Protein AF-A0A7X9FQE6-F1 (afdb_monomer_lite)

Organism: NCBI:txid2024889

Foldseek 3Di:
DPWDQAAEEEAEDCLQCVVPLCVLVVLLVLVVVVPHDSVRYHYLLDHPDPPPPDPDHSVCLNVQLVVCVVVVVVVVNVVSVVVSLVSRLVSLVVHQEYEYEFAFADPDDCVVLVVQLVVLCVVAVVVHPHDPVSVVSNVVSVVVSVVNVRRHTDDRVSRVVSLQSCLVVLGQYAYQHAVWPVRDDPVVCVSRPSVRIHNDSVVNSVVVSCVVVVVDDDPCSNRVDDDRPDPDPPPDD

Secondary structure (DSSP, 8-state):
-------EEEE---TT-TT--THHHHHHHHHHHTT--GGGEEBTTB----TTSSS--HHHHHHHHHHHHHHT-HHHHHHHHHHHHHHHHHHHHH-SEEEEEE-----S-SHHHHHHHHHHHIIIIISS---HHHHHHHHHHHHHHHHHHHTSPPP-HHHHHHHHHHHHTT--EEEEETTGGGGS-HHHHHHH-GGGEESSHHHHHHHHHHHHTT-S---TTT-TT---SS-------

Sequence (237 aa):
MTGNTLWCIFSGPIDFDRANTSWRDEWTQGLIDLGFKKEQIFNPCRKPLPKGMFEFDLDSEAEVCAKYRKAKDYESLCRVMNQIAHVDLRLVDKSDLVLANFTKMSQESIQPIIDEFEEIFSKEVIMSAPHFQTATKMRGVFYKLVTKYLSLQTPTYGTIHEIVNATIQHKPTMVVWKGGKETCSYWMMWLVGHNNVFDSFDALTDRLKSISEGKVALNVKDWMLFDFGRGQKLEMP

Structure (mmCIF, N/CA/C/O backbone):
data_AF-A0A7X9FQE6-F1
#
_entry.id   AF-A0A7X9FQE6-F1
#
loop_
_atom_site.group_PDB
_atom_site.id
_atom_site.type_symbol
_atom_site.label_atom_id
_atom_site.label_alt_id
_atom_site.label_comp_id
_atom_site.label_asym_id
_atom_site.label_entity_id
_atom_site.label_seq_id
_atom_site.pdbx_PDB_ins_code
_atom_site.Cartn_x
_atom_site.Cartn_y
_atom_site.Cartn_z
_atom_site.occupancy
_atom_site.B_iso_or_equiv
_atom_site.auth_seq_id
_atom_site.auth_comp_id
_atom_site.auth_asym_id
_atom_site.auth_atom_id
_atom_site.pdbx_PDB_model_num
ATOM 1 N N . MET A 1 1 ? -15.424 4.732 31.067 1.00 35.94 1 MET A N 1
ATOM 2 C CA . MET A 1 1 ? -15.584 5.095 29.644 1.00 35.94 1 MET A CA 1
ATOM 3 C C . MET A 1 1 ? -15.150 3.898 28.817 1.00 35.94 1 MET A C 1
ATOM 5 O O . MET A 1 1 ? -13.958 3.671 28.672 1.00 35.94 1 MET A O 1
ATOM 9 N N . THR A 1 2 ? -16.086 3.066 28.371 1.00 38.91 2 THR A N 1
ATOM 10 C CA . THR A 1 2 ? -15.809 1.962 27.441 1.00 38.91 2 THR A CA 1
ATOM 11 C C . THR A 1 2 ? -15.726 2.554 26.037 1.00 38.91 2 THR A C 1
ATOM 13 O O . THR A 1 2 ? -16.713 2.578 25.311 1.00 38.91 2 THR A O 1
ATOM 16 N N . GLY A 1 3 ? -14.585 3.169 25.718 1.00 48.22 3 GLY A N 1
ATOM 17 C CA . GLY A 1 3 ? -14.332 3.716 24.387 1.00 48.22 3 GLY A CA 1
ATOM 18 C C . GLY A 1 3 ? -14.185 2.573 23.389 1.00 48.22 3 GLY A C 1
ATOM 19 O O . GLY A 1 3 ? -13.419 1.641 23.643 1.00 48.22 3 GLY A O 1
ATOM 20 N N . ASN A 1 4 ? -14.934 2.626 22.288 1.00 55.19 4 ASN A N 1
ATOM 21 C CA . ASN A 1 4 ? -14.798 1.675 21.190 1.00 55.19 4 ASN A CA 1
ATOM 22 C C . ASN A 1 4 ? -13.325 1.565 20.775 1.00 55.19 4 ASN A C 1
ATOM 24 O O . ASN A 1 4 ? -12.639 2.565 20.565 1.00 55.19 4 ASN A O 1
ATOM 28 N N . THR A 1 5 ? -12.830 0.330 20.727 1.00 74.38 5 THR A N 1
ATOM 29 C CA . THR A 1 5 ? -11.458 0.021 20.319 1.00 74.38 5 THR A CA 1
ATOM 30 C C . THR A 1 5 ? -11.442 -0.059 18.803 1.00 74.38 5 THR A C 1
ATOM 32 O O . THR A 1 5 ? -12.034 -0.976 18.251 1.00 74.38 5 THR A O 1
ATOM 35 N N . LEU A 1 6 ? -10.794 0.907 18.158 1.00 84.31 6 LEU A N 1
ATOM 36 C CA . LEU A 1 6 ? -10.671 0.980 16.707 1.00 84.31 6 LEU A CA 1
ATOM 37 C C . LEU A 1 6 ? -9.530 0.089 16.206 1.00 84.31 6 LEU A C 1
ATOM 39 O O . LEU A 1 6 ? -8.427 0.186 16.738 1.00 84.31 6 LEU A O 1
ATOM 43 N N . TRP A 1 7 ? -9.764 -0.716 15.177 1.00 92.38 7 TRP A N 1
ATOM 44 C CA . TRP A 1 7 ? -8.759 -1.571 14.545 1.00 92.38 7 TRP A CA 1
ATOM 45 C C . TRP A 1 7 ? -8.462 -1.100 13.126 1.00 92.38 7 TRP A C 1
ATOM 47 O O . TRP A 1 7 ? -9.374 -0.760 12.375 1.00 92.38 7 TRP A O 1
ATOM 57 N N . CYS A 1 8 ? -7.198 -1.112 12.718 1.00 93.94 8 CYS A N 1
ATOM 58 C CA . CYS A 1 8 ? -6.815 -0.776 11.352 1.00 93.94 8 CYS A CA 1
ATOM 59 C C . CYS A 1 8 ? -5.987 -1.882 10.704 1.00 93.94 8 CYS A C 1
ATOM 61 O O . CYS A 1 8 ? -5.337 -2.672 11.384 1.00 93.94 8 CYS A O 1
ATOM 63 N N . ILE A 1 9 ? -6.008 -1.933 9.375 1.00 96.12 9 ILE A N 1
ATOM 64 C CA . ILE A 1 9 ? -5.154 -2.815 8.581 1.00 96.12 9 ILE A CA 1
ATOM 65 C C . ILE A 1 9 ? -4.383 -2.019 7.537 1.00 96.12 9 ILE A C 1
ATOM 67 O O . ILE A 1 9 ? -4.927 -1.125 6.884 1.00 96.12 9 ILE A O 1
ATOM 71 N N . PHE A 1 10 ? -3.113 -2.377 7.357 1.00 96.56 10 PHE A N 1
ATOM 72 C CA . PHE A 1 10 ? -2.318 -1.891 6.239 1.00 96.56 10 PHE A CA 1
ATOM 73 C C . PHE A 1 10 ? -2.539 -2.733 4.996 1.00 96.56 10 PHE A C 1
ATOM 75 O O . PHE A 1 10 ? -2.428 -3.952 5.039 1.00 96.56 10 PHE A O 1
ATOM 82 N N . SER A 1 11 ? -2.728 -2.066 3.868 1.00 95.31 11 SER A N 1
ATOM 83 C CA . SER A 1 11 ? -2.822 -2.676 2.551 1.00 95.31 11 SER A CA 1
ATOM 84 C C . SER A 1 11 ? -1.754 -2.078 1.635 1.00 95.31 11 SER A C 1
ATOM 86 O O . SER A 1 11 ? -1.409 -0.902 1.729 1.00 95.31 11 SER A O 1
ATOM 88 N N . GLY A 1 12 ? -1.153 -2.881 0.766 1.00 92.56 12 GLY A N 1
ATOM 89 C CA . GLY A 1 12 ? -0.149 -2.393 -0.181 1.00 92.56 12 GLY A CA 1
ATOM 90 C C . GLY A 1 12 ? 0.680 -3.521 -0.782 1.00 92.56 12 GLY A C 1
ATOM 91 O O . GLY A 1 12 ? 0.487 -4.683 -0.416 1.00 92.56 12 GLY A O 1
ATOM 92 N N . PRO A 1 13 ? 1.629 -3.208 -1.677 1.00 88.50 13 PRO A N 1
ATOM 93 C CA . PRO A 1 13 ? 2.384 -4.223 -2.392 1.00 88.50 13 PRO A CA 1
ATOM 94 C C . PRO A 1 13 ? 3.169 -5.131 -1.436 1.00 88.50 13 PRO A C 1
ATOM 96 O O . PRO A 1 13 ? 3.761 -4.677 -0.450 1.00 88.50 13 PRO A O 1
ATOM 99 N N . ILE A 1 14 ? 3.131 -6.429 -1.743 1.00 86.06 14 ILE A N 1
ATOM 100 C CA . ILE A 1 14 ? 3.936 -7.481 -1.114 1.00 86.06 14 ILE A CA 1
ATOM 101 C C . ILE A 1 14 ? 4.486 -8.366 -2.229 1.00 86.06 14 ILE A C 1
ATOM 103 O O . ILE A 1 14 ? 5.680 -8.318 -2.487 1.00 86.06 14 ILE A O 1
ATOM 107 N N . ASP A 1 15 ? 3.631 -9.087 -2.961 1.00 81.31 15 ASP A N 1
ATOM 108 C CA . ASP A 1 15 ? 4.042 -10.103 -3.946 1.00 81.31 15 ASP A CA 1
ATOM 109 C C . ASP A 1 15 ? 5.118 -9.657 -4.938 1.00 81.31 15 ASP A C 1
ATOM 111 O O . ASP A 1 15 ? 6.071 -10.396 -5.180 1.00 81.31 15 ASP A O 1
ATOM 115 N N . PHE A 1 16 ? 4.987 -8.442 -5.470 1.00 81.44 16 PHE A N 1
ATOM 116 C CA . PHE A 1 16 ? 5.903 -7.875 -6.460 1.00 81.44 16 PHE A CA 1
ATOM 117 C C . PHE A 1 16 ? 6.834 -6.788 -5.885 1.00 81.44 16 PHE A C 1
ATOM 119 O O . PHE A 1 16 ? 7.556 -6.151 -6.647 1.00 81.44 16 PHE A O 1
ATOM 126 N N . ASP A 1 17 ? 6.841 -6.560 -4.564 1.00 79.94 17 ASP A N 1
ATOM 127 C CA . ASP A 1 17 ? 7.714 -5.561 -3.913 1.00 79.94 17 ASP A CA 1
ATOM 128 C C . ASP A 1 17 ? 8.120 -5.952 -2.481 1.00 79.94 17 ASP A C 1
ATOM 130 O O . ASP A 1 17 ? 8.112 -5.137 -1.559 1.00 79.94 17 ASP A O 1
ATOM 134 N N . ARG A 1 18 ? 8.482 -7.226 -2.273 1.00 75.12 18 ARG A N 1
ATOM 135 C CA . ARG A 1 18 ? 8.810 -7.768 -0.937 1.00 75.12 18 ARG A CA 1
ATOM 136 C C . ARG A 1 18 ? 9.982 -7.058 -0.251 1.00 75.12 18 ARG A C 1
ATOM 138 O O . ARG A 1 18 ? 10.038 -7.037 0.972 1.00 75.12 18 ARG A O 1
ATOM 145 N N . ALA A 1 19 ? 10.888 -6.456 -1.023 1.00 73.75 19 ALA A N 1
ATOM 146 C CA . ALA A 1 19 ? 12.018 -5.689 -0.498 1.00 73.75 19 ALA A CA 1
ATOM 147 C C . ALA A 1 19 ? 11.604 -4.343 0.130 1.00 73.75 19 ALA A C 1
ATOM 149 O O . ALA A 1 19 ? 12.391 -3.745 0.858 1.00 73.75 19 ALA A O 1
ATOM 150 N N . ASN A 1 20 ? 10.386 -3.861 -0.140 1.00 78.75 20 ASN A N 1
ATOM 151 C CA . ASN A 1 20 ? 9.896 -2.556 0.296 1.00 78.75 20 ASN A CA 1
ATOM 152 C C . ASN A 1 20 ? 8.650 -2.690 1.183 1.00 78.75 20 ASN A C 1
ATOM 154 O O . ASN A 1 20 ? 7.568 -2.183 0.882 1.00 78.75 20 ASN A O 1
ATOM 158 N N . THR A 1 21 ? 8.792 -3.420 2.286 1.00 81.31 21 THR A N 1
ATOM 159 C CA . THR A 1 21 ? 7.725 -3.623 3.280 1.00 81.31 21 THR A CA 1
ATOM 160 C C . THR A 1 21 ? 7.922 -2.795 4.552 1.00 81.31 21 THR A C 1
ATOM 162 O O . THR A 1 21 ? 6.984 -2.686 5.343 1.00 81.31 21 THR A O 1
ATOM 165 N N . SER A 1 22 ? 9.091 -2.163 4.720 1.00 87.62 22 SER A N 1
ATOM 166 C CA . SER A 1 22 ? 9.495 -1.412 5.920 1.00 87.62 22 SER A CA 1
ATOM 167 C C . SER A 1 22 ? 8.626 -0.193 6.220 1.00 87.62 22 SER A C 1
ATOM 169 O O . SER A 1 22 ? 8.486 0.174 7.383 1.00 87.62 22 SER A O 1
ATOM 171 N N . TRP A 1 23 ? 7.975 0.396 5.212 1.00 91.50 23 TRP A N 1
ATOM 172 C CA . TRP A 1 23 ? 7.041 1.509 5.413 1.00 91.50 23 TRP A CA 1
ATOM 173 C C . TRP A 1 23 ? 5.908 1.158 6.389 1.00 91.50 23 TRP A C 1
ATOM 175 O O . TRP A 1 23 ? 5.373 2.039 7.051 1.00 91.50 23 TRP A O 1
ATOM 185 N N . ARG A 1 24 ? 5.549 -0.128 6.530 1.00 92.94 24 ARG A N 1
ATOM 186 C CA . ARG A 1 24 ? 4.537 -0.561 7.508 1.00 92.94 24 ARG A CA 1
ATOM 187 C C . ARG A 1 24 ? 5.005 -0.346 8.943 1.00 92.94 24 ARG A C 1
ATOM 189 O O . ARG A 1 24 ? 4.172 -0.090 9.805 1.00 92.94 24 ARG A O 1
ATOM 196 N N . ASP A 1 25 ? 6.306 -0.437 9.212 1.00 92.38 25 ASP A N 1
ATOM 197 C CA . ASP A 1 25 ? 6.863 -0.165 10.540 1.00 92.38 25 ASP A CA 1
ATOM 198 C C . ASP A 1 25 ? 6.843 1.338 10.846 1.00 92.38 25 ASP A C 1
ATOM 200 O O . ASP A 1 25 ? 6.430 1.734 11.934 1.00 92.38 25 ASP A O 1
ATOM 204 N N . GLU A 1 26 ? 7.186 2.173 9.864 1.00 93.50 26 GLU A N 1
ATOM 205 C CA . GLU A 1 26 ? 7.061 3.634 9.955 1.00 93.50 26 GLU A CA 1
ATOM 206 C C . GLU A 1 26 ? 5.607 4.055 10.205 1.00 93.50 26 GLU A C 1
ATOM 208 O O . GLU A 1 26 ? 5.316 4.791 11.147 1.00 93.50 26 GLU A O 1
ATOM 213 N N . TRP A 1 27 ? 4.668 3.515 9.424 1.00 96.06 27 TRP A N 1
ATOM 214 C CA . TRP A 1 27 ? 3.246 3.808 9.589 1.00 96.06 27 TRP A CA 1
ATOM 215 C C . TRP A 1 27 ? 2.705 3.304 10.924 1.00 96.06 27 TRP A C 1
ATOM 217 O O . TRP A 1 27 ? 1.880 3.971 11.544 1.00 96.06 27 TRP A O 1
ATOM 227 N N . THR A 1 28 ? 3.186 2.148 11.395 1.00 95.50 28 THR A N 1
ATOM 228 C CA . THR A 1 28 ? 2.851 1.646 12.735 1.00 95.50 28 THR A CA 1
ATOM 229 C C . THR A 1 28 ? 3.229 2.679 13.789 1.00 95.50 28 THR A C 1
ATOM 231 O O . THR A 1 28 ? 2.405 2.987 14.646 1.00 95.50 28 THR A O 1
ATOM 234 N N . GLN A 1 29 ? 4.442 3.235 13.718 1.00 94.81 29 GLN A N 1
ATOM 235 C CA . GLN A 1 29 ? 4.890 4.233 14.685 1.00 94.81 29 GLN A CA 1
ATOM 236 C C . GLN A 1 29 ? 4.051 5.513 14.607 1.00 94.81 29 GLN A C 1
ATOM 238 O O . GLN A 1 29 ? 3.563 5.968 15.636 1.00 94.81 29 GLN A O 1
ATOM 243 N N . GLY A 1 30 ? 3.784 6.032 13.405 1.00 93.94 30 GLY A N 1
ATOM 244 C CA . GLY A 1 30 ? 2.960 7.236 13.259 1.00 93.94 30 GLY A CA 1
ATOM 245 C C . GLY A 1 30 ? 1.521 7.062 13.764 1.00 93.94 30 GLY A C 1
ATOM 246 O O . GLY A 1 30 ? 0.956 7.979 14.356 1.00 93.94 30 GLY A O 1
ATOM 247 N N . LEU A 1 31 ? 0.923 5.874 13.610 1.00 93.69 31 LEU A N 1
ATOM 248 C CA . LEU A 1 31 ? -0.380 5.579 14.217 1.00 93.69 31 LEU A CA 1
ATOM 249 C C . LEU A 1 31 ? -0.308 5.461 15.744 1.00 93.69 31 LEU A C 1
ATOM 251 O O . LEU A 1 31 ? -1.235 5.893 16.431 1.00 93.69 31 LEU A O 1
ATOM 255 N N . ILE A 1 32 ? 0.774 4.897 16.288 1.00 93.31 32 ILE A N 1
ATOM 256 C CA . ILE A 1 32 ? 0.997 4.855 17.739 1.00 93.31 32 ILE A CA 1
ATOM 257 C C . ILE A 1 32 ? 1.094 6.274 18.304 1.00 93.31 32 ILE A C 1
ATOM 259 O O . ILE A 1 32 ? 0.461 6.569 19.318 1.00 93.31 32 ILE A O 1
ATOM 263 N N . ASP A 1 33 ? 1.801 7.169 17.616 1.00 91.44 33 ASP A N 1
ATOM 264 C CA . ASP A 1 33 ? 1.942 8.573 18.014 1.00 91.44 33 ASP A CA 1
ATOM 265 C C . ASP A 1 33 ? 0.595 9.327 17.973 1.00 91.44 33 ASP A C 1
ATOM 267 O O . ASP A 1 33 ? 0.370 10.252 18.755 1.00 91.44 33 ASP A O 1
ATOM 271 N N . LEU A 1 34 ? -0.344 8.891 17.122 1.00 88.38 34 LEU A N 1
ATOM 272 C CA . LEU A 1 34 ? -1.737 9.362 17.101 1.00 88.38 34 LEU A CA 1
ATOM 273 C C . LEU A 1 34 ? -2.626 8.762 18.207 1.00 88.38 34 LEU A C 1
ATOM 275 O O . LEU A 1 34 ? -3.758 9.215 18.388 1.00 88.38 34 LEU A O 1
ATOM 279 N N . GLY A 1 35 ? -2.142 7.761 18.946 1.00 89.75 35 GLY A N 1
ATOM 280 C CA . GLY A 1 35 ? -2.846 7.136 20.068 1.00 89.75 35 GLY A CA 1
ATOM 281 C C . GLY A 1 35 ? -3.408 5.736 19.805 1.00 89.75 35 GLY A C 1
ATOM 282 O O . GLY A 1 35 ? -4.114 5.206 20.667 1.00 89.75 35 GLY A O 1
ATOM 283 N N . PHE A 1 36 ? -3.108 5.108 18.662 1.00 89.75 36 PHE A N 1
ATOM 284 C CA . PHE A 1 36 ? -3.405 3.685 18.466 1.00 89.75 36 PHE A CA 1
ATOM 285 C C . PHE A 1 36 ? -2.487 2.825 19.339 1.00 89.75 36 PHE A C 1
ATOM 287 O O . PHE A 1 36 ? -1.311 3.122 19.537 1.00 89.75 36 PHE A O 1
ATOM 294 N N . LYS A 1 37 ? -2.997 1.698 19.829 1.00 91.44 37 LYS A N 1
ATOM 295 C CA . LYS A 1 37 ? -2.152 0.656 20.414 1.00 91.44 37 LYS A CA 1
ATOM 296 C C . LYS A 1 37 ? -1.622 -0.247 19.313 1.00 91.44 37 LYS A C 1
ATOM 298 O O . LYS A 1 37 ? -2.307 -0.505 18.326 1.00 91.44 37 LYS A O 1
ATOM 303 N N . LYS A 1 38 ? -0.425 -0.793 19.510 1.00 91.12 38 LYS A N 1
ATOM 304 C CA . LYS A 1 38 ? 0.216 -1.688 18.540 1.00 91.12 38 LYS A CA 1
ATOM 305 C C . LYS A 1 38 ? -0.658 -2.894 18.189 1.00 91.12 38 LYS A C 1
ATOM 307 O O . LYS A 1 38 ? -0.669 -3.326 17.044 1.00 91.12 38 LYS A O 1
ATOM 312 N N . GLU A 1 39 ? -1.413 -3.416 19.152 1.00 90.56 39 GLU A N 1
ATOM 313 C CA . GLU A 1 39 ? -2.287 -4.575 18.959 1.00 90.56 39 GLU A CA 1
ATOM 314 C C . GLU A 1 39 ? -3.470 -4.261 18.038 1.00 90.56 39 GLU A C 1
ATOM 316 O O . GLU A 1 39 ? -4.000 -5.175 17.421 1.00 90.56 39 GLU A O 1
ATOM 321 N N . GLN A 1 40 ? -3.855 -2.987 17.915 1.00 91.44 40 GLN A N 1
ATOM 322 C CA . GLN A 1 40 ? -4.954 -2.527 17.062 1.00 91.44 40 GLN A CA 1
ATOM 323 C C . GLN A 1 40 ? -4.558 -2.400 15.583 1.00 91.44 40 GLN A C 1
ATOM 325 O O . GLN A 1 40 ? -5.411 -2.104 14.749 1.00 91.44 40 GLN A O 1
ATOM 330 N N . ILE A 1 41 ? -3.277 -2.592 15.256 1.00 94.06 41 ILE A N 1
ATOM 331 C CA . ILE A 1 41 ? -2.715 -2.363 13.925 1.00 94.06 41 ILE A CA 1
ATOM 332 C C . ILE A 1 41 ? -2.373 -3.712 13.289 1.00 94.06 41 ILE A C 1
ATOM 334 O O . ILE A 1 41 ? -1.374 -4.355 13.622 1.00 94.06 41 ILE A O 1
ATOM 338 N N . PHE A 1 42 ? -3.192 -4.148 12.336 1.00 94.12 42 PHE A N 1
ATOM 339 C CA . PHE A 1 42 ? -2.928 -5.337 11.539 1.00 94.12 42 PHE A CA 1
ATOM 340 C C . PHE A 1 42 ? -1.919 -5.027 10.434 1.00 94.12 42 PHE A C 1
ATOM 342 O O . PHE A 1 42 ? -2.203 -4.343 9.450 1.00 94.12 42 PHE A O 1
ATOM 349 N N . ASN A 1 43 ? -0.723 -5.586 10.590 1.00 91.19 43 ASN A N 1
ATOM 350 C CA . ASN A 1 43 ? 0.310 -5.599 9.568 1.00 91.19 43 ASN A CA 1
ATOM 351 C C . ASN A 1 43 ? 0.271 -6.963 8.848 1.00 91.19 43 ASN A C 1
ATOM 353 O O . ASN A 1 43 ? 0.591 -7.970 9.483 1.00 91.19 43 ASN A O 1
ATOM 357 N N . PRO A 1 44 ? -0.068 -7.039 7.544 1.00 87.44 44 PRO A N 1
ATOM 358 C CA . PRO A 1 44 ? -0.091 -8.312 6.817 1.00 87.44 44 PRO A CA 1
ATOM 359 C C . PRO A 1 44 ? 1.267 -9.016 6.772 1.00 87.44 44 PRO A C 1
ATOM 361 O O . PRO A 1 44 ? 1.316 -10.228 6.630 1.00 87.44 44 PRO A O 1
ATOM 364 N N . CYS A 1 45 ? 2.376 -8.288 6.945 1.00 84.19 45 CYS A N 1
ATOM 365 C CA . CYS A 1 45 ? 3.719 -8.860 7.065 1.00 84.19 45 CYS A CA 1
ATOM 366 C C . CYS A 1 45 ? 4.046 -9.352 8.485 1.00 84.19 45 CYS A C 1
ATOM 368 O O . CYS A 1 45 ? 5.143 -9.854 8.706 1.00 84.19 45 CYS A O 1
ATOM 370 N N . ARG A 1 46 ? 3.139 -9.184 9.460 1.00 83.94 46 ARG A N 1
ATOM 371 C CA . ARG A 1 46 ? 3.241 -9.670 10.849 1.00 83.94 46 ARG A CA 1
ATOM 372 C C . ARG A 1 46 ? 1.850 -10.035 11.384 1.00 83.94 46 ARG A C 1
ATOM 374 O O . ARG A 1 46 ? 1.306 -9.367 12.263 1.00 83.94 46 ARG A O 1
ATOM 381 N N . LYS A 1 47 ? 1.260 -11.088 10.816 1.00 82.00 47 LYS A N 1
ATOM 382 C CA . LYS A 1 47 ? -0.107 -11.536 11.126 1.00 82.00 47 LYS A CA 1
ATOM 383 C C . LYS A 1 47 ? -0.210 -12.024 12.585 1.00 82.00 47 LYS A C 1
ATOM 385 O O . LYS A 1 47 ? 0.665 -12.772 13.024 1.00 82.00 47 LYS A O 1
ATOM 390 N N . PRO A 1 48 ? -1.276 -11.679 13.335 1.00 78.38 48 PRO A N 1
ATOM 391 C CA . PRO A 1 48 ? -1.471 -12.100 14.727 1.00 78.38 48 PRO A CA 1
ATOM 392 C C . PRO A 1 48 ? -2.017 -13.536 14.810 1.00 78.38 48 PRO A C 1
ATOM 394 O O . PRO A 1 48 ? -3.072 -13.791 15.391 1.00 78.38 48 PRO A O 1
ATOM 397 N N . LEU A 1 49 ? -1.329 -14.478 14.169 1.00 74.94 49 LEU A N 1
ATOM 398 C CA . LEU A 1 49 ? -1.718 -15.882 14.116 1.00 74.94 49 LEU A CA 1
ATOM 399 C C . LEU A 1 49 ? -0.798 -16.716 15.018 1.00 74.94 49 LEU A C 1
ATOM 401 O O . LEU A 1 49 ? 0.407 -16.458 15.058 1.00 74.94 49 LEU A O 1
ATOM 405 N N . PRO A 1 50 ? -1.328 -17.717 15.744 1.00 70.38 50 PRO A N 1
ATOM 406 C CA . PRO A 1 50 ? -0.497 -18.680 16.452 1.00 70.38 50 PRO A CA 1
ATOM 407 C C . PRO A 1 50 ? 0.488 -19.353 15.491 1.00 70.38 50 PRO A C 1
ATOM 409 O O . PRO A 1 50 ? 0.111 -19.764 14.390 1.00 70.38 50 PRO A O 1
ATOM 412 N N . LYS A 1 51 ? 1.745 -19.507 15.919 1.00 66.12 51 LYS A N 1
ATOM 413 C CA . LYS A 1 51 ? 2.736 -20.277 15.157 1.00 66.12 51 LYS A CA 1
ATOM 414 C C . LYS A 1 51 ? 2.223 -21.698 14.920 1.00 66.12 51 LYS A C 1
ATOM 416 O O . LYS A 1 51 ? 1.723 -22.333 15.846 1.00 66.12 51 LYS A O 1
ATOM 421 N N . GLY A 1 52 ? 2.354 -22.181 13.686 1.00 61.50 52 GLY A N 1
ATOM 422 C CA . GLY A 1 52 ? 1.899 -23.515 13.283 1.00 61.50 52 GLY A CA 1
ATOM 423 C C . GLY A 1 52 ? 0.393 -23.645 13.028 1.00 61.50 52 GLY A C 1
ATOM 424 O O . GLY A 1 52 ? -0.071 -24.752 12.775 1.00 61.50 52 GLY A O 1
ATOM 425 N N . MET A 1 53 ? -0.382 -22.551 13.075 1.00 59.22 53 MET A N 1
ATOM 426 C CA . MET A 1 53 ? -1.800 -22.577 12.674 1.00 59.22 53 MET A CA 1
ATOM 427 C C . MET A 1 53 ? -1.973 -22.713 11.151 1.00 59.22 53 MET A C 1
ATOM 429 O O . MET A 1 53 ? -2.998 -23.199 10.681 1.00 59.22 53 MET A O 1
ATOM 433 N N . PHE A 1 54 ? -0.949 -22.315 10.396 1.00 58.78 54 PHE A N 1
ATOM 434 C CA . PHE A 1 54 ? -0.773 -22.600 8.977 1.00 58.78 54 PHE A CA 1
ATOM 435 C C . PHE A 1 54 ? 0.568 -23.317 8.802 1.00 58.78 54 PHE A C 1
ATOM 437 O O . PHE A 1 54 ? 1.467 -23.152 9.629 1.00 58.78 54 PHE A O 1
ATOM 444 N N . GLU A 1 55 ? 0.728 -24.088 7.725 1.00 53.00 55 GLU A N 1
ATOM 445 C CA . GLU A 1 55 ? 2.001 -24.758 7.400 1.00 53.00 55 GLU A CA 1
ATOM 446 C C . GLU A 1 55 ? 3.163 -23.773 7.150 1.00 53.00 55 GLU A C 1
ATOM 448 O O . GLU A 1 55 ? 4.306 -24.204 7.004 1.00 53.00 55 GLU A O 1
ATOM 453 N N . PHE A 1 56 ? 2.889 -22.463 7.098 1.00 55.34 56 PHE A N 1
ATOM 454 C CA . PHE A 1 56 ? 3.796 -21.450 6.575 1.00 55.34 56 PHE A CA 1
ATOM 455 C C . PHE A 1 56 ? 3.807 -20.189 7.463 1.00 55.34 56 PHE A C 1
ATOM 457 O O . PHE A 1 56 ? 2.757 -19.612 7.740 1.00 55.34 56 PHE A O 1
ATOM 464 N N . ASP A 1 57 ? 4.996 -19.746 7.883 1.00 57.41 57 ASP A N 1
ATOM 465 C CA . ASP A 1 57 ? 5.250 -18.378 8.367 1.00 57.41 57 ASP A CA 1
ATOM 466 C C . ASP A 1 57 ? 5.378 -17.414 7.165 1.00 57.41 57 ASP A C 1
ATOM 468 O O . ASP A 1 57 ? 5.658 -17.841 6.044 1.00 57.41 57 ASP A O 1
ATOM 472 N N . LEU A 1 58 ? 5.220 -16.105 7.379 1.00 53.31 58 LEU A N 1
ATOM 473 C CA . LEU A 1 58 ? 5.233 -15.071 6.323 1.00 53.31 58 LEU A CA 1
ATOM 474 C C . LEU A 1 58 ? 6.469 -15.091 5.411 1.00 53.31 58 LEU A C 1
ATOM 476 O O . LEU A 1 58 ? 6.344 -14.902 4.199 1.00 53.31 58 LEU A O 1
ATOM 480 N N . ASP A 1 59 ? 7.644 -15.370 5.975 1.00 56.19 59 ASP A N 1
ATOM 481 C CA . ASP A 1 59 ? 8.887 -15.502 5.206 1.00 56.19 59 ASP A CA 1
ATOM 482 C C . ASP A 1 59 ? 8.865 -16.754 4.311 1.00 56.19 59 ASP A C 1
ATOM 484 O O . ASP A 1 59 ? 9.396 -16.750 3.202 1.00 56.19 59 ASP A O 1
ATOM 488 N N . SER A 1 60 ? 8.149 -17.798 4.738 1.00 67.44 60 SER A N 1
ATOM 489 C CA . SER A 1 60 ? 7.988 -19.040 3.980 1.00 67.44 60 SER A CA 1
ATOM 490 C C . SER A 1 60 ? 6.846 -19.001 2.960 1.00 67.44 60 SER A C 1
ATOM 492 O O . SER A 1 60 ? 6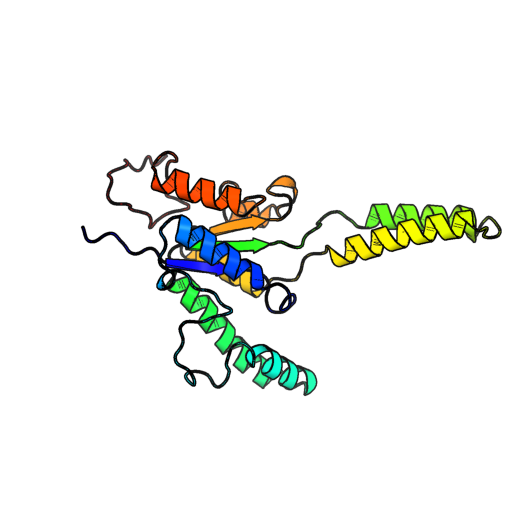.919 -19.731 1.975 1.00 67.44 60 SER A O 1
ATOM 494 N N . GLU A 1 61 ? 5.828 -18.137 3.114 1.00 78.69 61 GLU A N 1
ATOM 495 C CA . GLU A 1 61 ? 4.726 -18.004 2.138 1.00 78.69 61 GLU A CA 1
ATOM 496 C C . GLU A 1 61 ? 5.282 -17.756 0.721 1.00 78.69 61 GLU A C 1
ATOM 498 O O . GLU A 1 61 ? 4.891 -18.410 -0.248 1.00 78.69 61 GLU A O 1
ATOM 503 N N . ALA A 1 62 ? 6.257 -16.846 0.606 1.00 80.62 62 ALA A N 1
ATOM 504 C CA . ALA A 1 62 ? 6.914 -16.523 -0.659 1.00 80.62 62 ALA A CA 1
ATOM 505 C C . ALA A 1 62 ? 7.688 -17.716 -1.230 1.00 80.62 62 ALA A C 1
ATOM 507 O O . ALA A 1 62 ? 7.586 -18.019 -2.421 1.00 80.62 62 ALA A O 1
ATOM 508 N N . GLU A 1 63 ? 8.466 -18.385 -0.380 1.00 84.50 63 GLU A N 1
ATOM 509 C CA . GLU A 1 63 ? 9.314 -19.514 -0.758 1.00 84.50 63 GLU A CA 1
ATOM 510 C C . GLU A 1 63 ? 8.477 -20.712 -1.217 1.00 84.50 63 GLU A C 1
ATOM 512 O O . GLU A 1 63 ? 8.785 -21.345 -2.228 1.00 84.50 63 GLU A O 1
ATOM 517 N N . VAL A 1 64 ? 7.370 -20.980 -0.527 1.00 87.06 64 VAL A N 1
ATOM 518 C CA . VAL A 1 64 ? 6.414 -22.047 -0.842 1.00 87.06 64 VAL A CA 1
ATOM 519 C C . VAL A 1 64 ? 5.718 -21.763 -2.169 1.00 87.06 64 VAL A C 1
ATOM 521 O O . VAL A 1 64 ? 5.681 -22.628 -3.050 1.00 87.06 64 VAL A O 1
ATOM 524 N N . CYS A 1 65 ? 5.239 -20.535 -2.370 1.00 88.94 65 CYS A N 1
ATOM 525 C CA . CYS A 1 65 ? 4.650 -20.122 -3.641 1.00 88.94 65 CYS A CA 1
ATOM 526 C C . CYS A 1 65 ? 5.666 -20.201 -4.793 1.00 88.94 65 CYS A C 1
ATOM 528 O O . CYS A 1 65 ? 5.339 -20.692 -5.878 1.00 88.94 65 CYS A O 1
ATOM 530 N N . ALA A 1 66 ? 6.914 -19.781 -4.565 1.00 89.56 66 ALA A N 1
ATOM 531 C CA . ALA A 1 66 ? 7.989 -19.876 -5.549 1.00 89.56 66 ALA A CA 1
ATOM 532 C C . ALA A 1 66 ? 8.329 -21.335 -5.890 1.00 89.56 66 ALA A C 1
ATOM 534 O O . ALA A 1 66 ? 8.510 -21.663 -7.066 1.00 89.56 66 ALA A O 1
ATOM 535 N N . LYS A 1 67 ? 8.351 -22.225 -4.889 1.00 92.75 67 LYS A N 1
ATOM 536 C CA . LYS A 1 67 ? 8.561 -23.668 -5.060 1.00 92.75 67 LYS A CA 1
ATOM 537 C C . LYS A 1 67 ? 7.496 -24.279 -5.971 1.00 92.75 67 LYS A C 1
ATOM 539 O O . LYS A 1 67 ? 7.856 -24.887 -6.980 1.00 92.75 67 LYS A O 1
ATOM 544 N N . TYR A 1 68 ? 6.210 -24.091 -5.665 1.00 94.19 68 TYR A N 1
ATOM 545 C CA . TYR A 1 68 ? 5.122 -24.645 -6.483 1.00 94.19 68 TYR A CA 1
ATOM 546 C C . TYR A 1 68 ? 5.090 -24.040 -7.888 1.00 94.19 68 TYR A C 1
ATOM 548 O O . TYR A 1 68 ? 4.944 -24.766 -8.873 1.00 94.19 68 TYR A O 1
ATOM 556 N N . ARG A 1 69 ? 5.340 -22.729 -8.014 1.00 93.25 69 ARG A N 1
ATOM 557 C CA . ARG A 1 69 ? 5.441 -22.062 -9.319 1.00 93.25 69 ARG A CA 1
ATOM 558 C C . ARG A 1 69 ? 6.578 -22.629 -10.171 1.00 93.25 69 ARG A C 1
ATOM 560 O O . ARG A 1 69 ? 6.362 -22.902 -11.349 1.00 93.25 69 ARG A O 1
ATOM 567 N N . LYS A 1 70 ? 7.766 -22.842 -9.591 1.00 95.62 70 LYS A N 1
ATOM 568 C CA . LYS A 1 70 ? 8.920 -23.445 -10.283 1.00 95.62 70 LYS A CA 1
ATOM 569 C C . LYS A 1 70 ? 8.635 -24.887 -10.706 1.00 95.62 70 LYS A C 1
ATOM 571 O O . LYS A 1 70 ? 9.029 -25.286 -11.798 1.00 95.62 70 LYS A O 1
ATOM 576 N N . ALA A 1 71 ? 7.927 -25.641 -9.867 1.00 96.88 71 ALA A N 1
ATOM 577 C CA . ALA A 1 71 ? 7.495 -27.005 -10.160 1.00 96.88 71 ALA A CA 1
ATOM 578 C C . ALA A 1 71 ? 6.322 -27.086 -11.159 1.00 96.88 71 ALA A C 1
ATOM 580 O O . ALA A 1 71 ? 5.984 -28.184 -11.590 1.00 96.88 71 ALA A O 1
ATOM 581 N N . LYS A 1 72 ? 5.714 -25.949 -11.539 1.00 97.56 72 LYS A N 1
ATOM 582 C CA . LYS A 1 72 ? 4.470 -25.866 -12.331 1.00 97.56 72 LYS A CA 1
ATOM 583 C C . LYS A 1 72 ? 3.277 -26.590 -11.686 1.00 97.56 72 LYS A C 1
ATOM 585 O O . LYS A 1 72 ? 2.328 -26.953 -12.374 1.00 97.56 72 LYS A O 1
ATOM 590 N N . ASP A 1 73 ? 3.306 -26.765 -10.367 1.00 97.06 73 ASP A N 1
ATOM 591 C CA . ASP A 1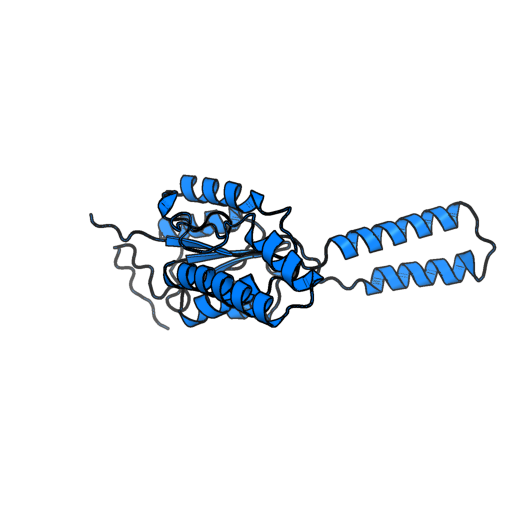 73 ? 2.186 -27.297 -9.589 1.00 97.06 73 ASP A CA 1
ATOM 592 C C . ASP A 1 73 ? 1.237 -26.148 -9.227 1.00 97.06 73 ASP A C 1
ATOM 594 O O . ASP A 1 73 ? 1.279 -25.561 -8.141 1.00 97.06 73 ASP A O 1
ATOM 598 N N . TYR A 1 74 ? 0.413 -25.764 -10.199 1.00 96.94 74 TYR A N 1
ATOM 599 C CA . TYR A 1 74 ? -0.515 -24.647 -10.045 1.00 96.94 74 TYR A CA 1
ATOM 600 C C . TYR A 1 74 ? -1.678 -24.971 -9.105 1.00 96.94 74 TYR A C 1
ATOM 602 O O . TYR A 1 74 ? -2.232 -24.063 -8.494 1.00 96.94 74 TYR A O 1
ATOM 610 N N . GLU A 1 75 ? -2.027 -26.246 -8.951 1.00 96.81 75 GLU A N 1
ATOM 611 C CA . GLU A 1 75 ? -3.106 -26.666 -8.061 1.00 96.81 75 GLU A CA 1
ATOM 612 C C . GLU A 1 75 ? -2.719 -26.431 -6.597 1.00 96.81 75 GLU A C 1
ATOM 614 O O . GLU A 1 75 ? -3.455 -25.776 -5.853 1.00 96.81 75 GLU A O 1
ATOM 619 N N . SER A 1 76 ? -1.524 -26.875 -6.195 1.00 93.25 76 SER A N 1
ATOM 620 C CA . SER A 1 76 ? -1.006 -26.610 -4.850 1.00 93.25 76 SER A CA 1
ATOM 621 C C . SER A 1 76 ? -0.724 -25.128 -4.625 1.00 93.25 76 SER A C 1
ATOM 623 O O . SER A 1 76 ? -1.026 -24.613 -3.549 1.00 93.25 76 SER A O 1
ATOM 625 N N . LEU A 1 77 ? -0.228 -24.416 -5.644 1.00 93.44 77 LEU A N 1
ATOM 626 C CA . LEU A 1 77 ? -0.061 -22.964 -5.566 1.00 93.44 77 LEU A CA 1
ATOM 627 C C . LEU A 1 77 ? -1.393 -22.259 -5.271 1.00 93.44 77 LEU A C 1
ATOM 629 O O . LEU A 1 77 ? -1.451 -21.423 -4.374 1.00 93.44 77 LEU A O 1
ATOM 633 N N . CYS A 1 78 ? -2.466 -22.605 -5.988 1.00 93.81 78 CYS A N 1
ATOM 634 C CA . CYS A 1 78 ? -3.790 -22.025 -5.766 1.00 93.81 78 CYS A CA 1
ATOM 635 C C . CYS A 1 78 ? -4.341 -22.358 -4.374 1.00 93.81 78 CYS A C 1
ATOM 637 O O . CYS A 1 78 ? -4.922 -21.481 -3.737 1.00 93.81 78 CYS A O 1
ATOM 639 N N . ARG A 1 79 ? -4.126 -23.582 -3.870 1.00 91.06 79 ARG A N 1
ATOM 640 C CA . ARG A 1 79 ? -4.507 -23.956 -2.496 1.00 91.06 79 ARG A CA 1
ATOM 641 C C . ARG A 1 79 ? -3.819 -23.079 -1.449 1.00 91.06 79 ARG A C 1
ATOM 643 O O . ARG A 1 79 ? -4.493 -22.563 -0.562 1.00 91.06 79 ARG A O 1
ATOM 650 N N . VAL A 1 80 ? -2.507 -22.875 -1.570 1.00 89.06 80 VAL A N 1
ATOM 651 C CA . VAL A 1 80 ? -1.741 -22.023 -0.644 1.00 89.06 80 VAL A CA 1
ATOM 652 C C . VAL A 1 80 ? -2.180 -20.564 -0.753 1.00 89.06 80 VAL A C 1
ATOM 654 O O . VAL A 1 80 ? -2.504 -19.942 0.257 1.00 89.06 80 VAL A O 1
ATOM 657 N N . MET A 1 81 ? -2.275 -20.026 -1.972 1.00 90.56 81 MET A N 1
ATOM 658 C CA . MET A 1 81 ? -2.711 -18.642 -2.183 1.00 90.56 81 MET A CA 1
ATOM 659 C C . MET A 1 81 ? -4.125 -18.386 -1.658 1.00 90.56 81 MET A C 1
ATOM 661 O O . MET A 1 81 ? -4.389 -17.302 -1.147 1.00 90.56 81 MET A O 1
ATOM 665 N N . ASN A 1 82 ? -5.025 -19.371 -1.738 1.00 91.12 82 ASN A N 1
ATOM 666 C CA . ASN A 1 82 ? -6.363 -19.256 -1.167 1.00 91.12 82 ASN A CA 1
ATOM 667 C C . ASN A 1 82 ? -6.322 -19.066 0.358 1.00 91.12 82 ASN A C 1
ATOM 669 O O . ASN A 1 82 ? -7.022 -18.201 0.876 1.00 91.12 82 ASN A O 1
ATOM 673 N N . GLN A 1 83 ? -5.474 -19.817 1.067 1.00 88.00 83 GLN A N 1
ATOM 674 C CA . GLN A 1 83 ? -5.314 -19.666 2.516 1.00 88.00 83 GLN A CA 1
ATOM 675 C C . GLN A 1 83 ? -4.740 -18.293 2.882 1.00 88.00 83 GLN A C 1
ATOM 677 O O . GLN A 1 83 ? -5.289 -17.622 3.755 1.00 88.00 83 GLN A O 1
ATOM 682 N N . ILE A 1 84 ? -3.686 -17.857 2.182 1.00 87.62 84 ILE A N 1
ATOM 683 C CA . ILE A 1 84 ? -3.055 -16.544 2.393 1.00 87.62 84 ILE A CA 1
ATOM 684 C C . ILE A 1 84 ? -4.087 -15.428 2.195 1.00 87.62 84 ILE A C 1
ATOM 686 O O . ILE A 1 84 ? -4.307 -14.628 3.105 1.00 87.62 84 ILE A O 1
ATOM 690 N N . ALA A 1 85 ? -4.779 -15.430 1.051 1.00 91.56 85 ALA A N 1
ATOM 691 C CA . ALA A 1 85 ? -5.776 -14.418 0.717 1.00 91.56 85 ALA A CA 1
ATOM 692 C C . ALA A 1 85 ? -6.947 -14.410 1.709 1.00 91.56 85 ALA A C 1
ATOM 694 O O . ALA A 1 85 ? -7.404 -13.344 2.110 1.00 91.56 85 ALA A O 1
ATOM 695 N N . HIS A 1 86 ? -7.428 -15.580 2.142 1.00 91.69 86 HIS A N 1
ATOM 696 C CA . HIS A 1 86 ? -8.479 -15.644 3.153 1.00 91.69 86 HIS A CA 1
ATOM 697 C C . HIS A 1 86 ? -8.036 -15.019 4.471 1.00 91.69 86 HIS A C 1
ATOM 699 O O . HIS A 1 86 ? -8.817 -14.291 5.068 1.00 91.69 86 HIS A O 1
ATOM 705 N N . VAL A 1 87 ? -6.808 -15.255 4.933 1.00 90.12 87 VAL A N 1
ATOM 706 C CA . VAL A 1 87 ? -6.327 -14.620 6.166 1.00 90.12 87 VAL A CA 1
ATOM 707 C C . VAL A 1 87 ? -6.340 -13.099 6.042 1.00 90.12 87 VAL A C 1
ATOM 709 O O . VAL A 1 87 ? -6.875 -12.436 6.930 1.00 90.12 87 VAL A O 1
ATOM 712 N N . ASP A 1 88 ? -5.815 -12.556 4.946 1.00 91.25 88 ASP A N 1
ATOM 713 C CA . ASP A 1 88 ? -5.756 -11.106 4.736 1.00 91.25 88 ASP A CA 1
ATOM 714 C C . ASP A 1 88 ? -7.163 -10.496 4.668 1.00 91.25 88 ASP A C 1
ATOM 716 O O . ASP A 1 88 ? -7.468 -9.541 5.386 1.00 91.25 88 ASP A O 1
ATOM 720 N N . LEU A 1 89 ? -8.082 -11.124 3.928 1.00 95.31 89 LEU A N 1
ATOM 721 C CA . LEU A 1 89 ? -9.482 -10.693 3.867 1.00 95.31 89 LEU A CA 1
ATOM 722 C C . LEU A 1 89 ? -10.185 -10.801 5.226 1.00 95.31 89 LEU A C 1
ATOM 724 O O . LEU A 1 89 ? -10.988 -9.939 5.568 1.00 95.31 89 LEU A O 1
ATOM 728 N N . ARG A 1 90 ? -9.858 -11.803 6.051 1.00 94.19 90 ARG A N 1
ATOM 729 C CA . ARG A 1 90 ? -10.391 -11.909 7.420 1.00 94.19 90 ARG A CA 1
ATOM 730 C C . ARG A 1 90 ? -9.836 -10.836 8.350 1.00 94.19 90 ARG A C 1
ATOM 732 O O . ARG A 1 90 ? -10.527 -10.448 9.291 1.00 94.19 90 ARG A O 1
ATOM 739 N N . LEU A 1 91 ? -8.616 -10.355 8.126 1.00 93.50 91 LEU A N 1
ATOM 740 C CA . LEU A 1 91 ? -8.100 -9.196 8.852 1.00 93.50 91 LEU A CA 1
ATOM 741 C C . LEU A 1 91 ? -8.799 -7.909 8.392 1.00 93.50 91 LEU A C 1
ATOM 743 O O . LEU A 1 91 ? -9.140 -7.091 9.244 1.00 93.50 91 LEU A O 1
ATOM 747 N N . VAL A 1 92 ? -9.117 -7.775 7.097 1.00 95.62 92 VAL A N 1
ATOM 748 C CA . VAL A 1 92 ? -10.002 -6.704 6.603 1.00 95.62 92 VAL A CA 1
ATOM 749 C C . VAL A 1 92 ? -11.364 -6.781 7.290 1.00 95.62 92 VAL A C 1
ATOM 751 O O . VAL A 1 92 ? -11.802 -5.777 7.844 1.00 95.62 92 VAL A O 1
ATOM 754 N N . ASP A 1 93 ? -11.995 -7.959 7.361 1.00 94.38 93 ASP A N 1
ATOM 755 C CA . ASP A 1 93 ? -13.281 -8.169 8.050 1.00 94.38 93 ASP A CA 1
ATOM 756 C C . ASP A 1 93 ? -13.238 -7.740 9.526 1.00 94.38 93 ASP A C 1
ATOM 758 O O . ASP A 1 93 ? -14.222 -7.209 10.039 1.00 94.38 93 ASP A O 1
ATOM 762 N N . LYS A 1 94 ? -12.103 -7.936 10.206 1.00 92.44 94 LYS A N 1
ATOM 763 C CA . LYS A 1 94 ? -11.910 -7.562 11.617 1.00 92.44 94 LYS A CA 1
ATOM 764 C C . LYS A 1 94 ? -11.483 -6.113 11.840 1.00 92.44 94 LYS A C 1
ATOM 766 O O . LYS A 1 94 ? -11.564 -5.644 12.969 1.00 92.44 94 LYS A O 1
ATOM 771 N N . SER A 1 95 ? -10.977 -5.440 10.813 1.00 93.44 95 SER A N 1
ATOM 772 C CA . SER A 1 95 ? -10.578 -4.035 10.893 1.00 93.44 95 SER A CA 1
ATOM 773 C C . SER A 1 95 ? -11.781 -3.102 10.763 1.00 93.44 95 SER A C 1
ATOM 775 O O . SER A 1 95 ? -12.767 -3.444 10.112 1.00 93.44 95 SER A O 1
ATOM 777 N N . ASP A 1 96 ? -11.671 -1.907 11.325 1.00 90.69 96 ASP A N 1
ATOM 778 C CA . ASP A 1 96 ? -12.632 -0.813 11.175 1.00 90.69 96 ASP A CA 1
ATOM 779 C C . ASP A 1 96 ? -12.159 0.229 10.143 1.00 90.69 96 ASP A C 1
ATOM 781 O O . ASP A 1 96 ? -12.957 1.018 9.646 1.00 90.69 96 ASP A O 1
ATOM 785 N N . LEU A 1 97 ? -10.857 0.246 9.827 1.00 92.50 97 LEU A N 1
ATOM 786 C CA . LEU A 1 97 ? -10.201 1.205 8.934 1.00 92.50 97 LEU A CA 1
ATOM 787 C C . LEU A 1 97 ? -9.149 0.503 8.063 1.00 92.50 97 LEU A C 1
ATOM 789 O O . LEU A 1 97 ? -8.265 -0.183 8.580 1.00 92.50 97 LEU A O 1
ATOM 793 N N . VAL A 1 98 ? -9.188 0.731 6.751 1.00 96.12 98 VAL A N 1
ATOM 794 C CA . VAL A 1 98 ? -8.162 0.248 5.813 1.00 96.12 98 VAL A CA 1
ATOM 795 C C . VAL A 1 98 ? -7.268 1.400 5.376 1.00 96.12 98 VAL A C 1
ATOM 797 O O . VAL A 1 98 ? -7.750 2.423 4.892 1.00 96.12 98 VAL A O 1
ATOM 800 N N . LEU A 1 99 ? -5.955 1.227 5.525 1.00 96.88 99 LEU A N 1
ATOM 801 C CA . LEU A 1 99 ? -4.943 2.195 5.108 1.00 96.88 99 LEU A CA 1
ATOM 802 C C . LEU A 1 99 ? -4.080 1.578 4.009 1.00 96.88 99 LEU A C 1
ATOM 804 O O . LEU A 1 99 ? -3.269 0.688 4.271 1.00 96.88 99 LEU A O 1
ATOM 808 N N . ALA A 1 100 ? -4.261 2.033 2.775 1.00 95.94 100 ALA A N 1
ATOM 809 C CA . ALA A 1 100 ? -3.595 1.480 1.607 1.00 95.94 100 ALA A CA 1
ATOM 810 C C . ALA A 1 100 ? -2.446 2.369 1.117 1.00 95.94 100 ALA A C 1
ATOM 812 O O . ALA A 1 100 ? -2.581 3.590 1.054 1.00 95.94 100 ALA A O 1
ATOM 813 N N . ASN A 1 101 ? -1.330 1.758 0.720 1.00 94.25 101 ASN A N 1
ATOM 814 C CA . ASN A 1 101 ? -0.144 2.466 0.251 1.00 94.25 101 ASN A CA 1
ATOM 815 C C . ASN A 1 101 ? 0.238 2.092 -1.190 1.00 94.25 101 ASN A C 1
ATOM 817 O O . ASN A 1 101 ? 0.499 0.926 -1.496 1.00 94.25 101 ASN A O 1
ATOM 821 N N . PHE A 1 102 ? 0.342 3.100 -2.057 1.00 90.62 102 PHE A N 1
ATOM 822 C CA . PHE A 1 102 ? 0.732 2.992 -3.464 1.00 90.62 102 PHE A CA 1
ATOM 823 C C . PHE A 1 102 ? 1.945 3.904 -3.741 1.00 90.62 102 PHE A C 1
ATOM 825 O O . PHE A 1 102 ? 1.823 4.983 -4.322 1.00 90.62 102 PHE A O 1
ATOM 832 N N . THR A 1 103 ? 3.142 3.478 -3.313 1.00 72.00 103 THR A N 1
ATOM 833 C CA . THR A 1 103 ? 4.384 4.291 -3.347 1.00 72.00 103 THR A CA 1
ATOM 834 C C . THR A 1 103 ? 5.169 4.255 -4.657 1.00 72.00 103 THR A C 1
ATOM 836 O O . THR A 1 103 ? 6.085 5.057 -4.849 1.00 72.00 103 THR A O 1
ATOM 839 N N . LYS A 1 104 ? 4.860 3.339 -5.575 1.00 65.94 104 LYS A N 1
ATOM 840 C CA . LYS A 1 104 ? 5.523 3.250 -6.881 1.00 65.94 104 LYS A CA 1
ATOM 841 C C . LYS A 1 104 ? 4.488 3.443 -7.960 1.00 65.94 104 LYS A C 1
ATOM 843 O O . LYS A 1 104 ? 3.757 2.503 -8.250 1.00 65.94 104 LYS A O 1
ATOM 848 N N . MET A 1 105 ? 4.421 4.652 -8.512 1.00 62.16 105 MET A N 1
ATOM 849 C CA . MET A 1 105 ? 3.714 4.889 -9.758 1.00 62.16 105 MET A CA 1
ATOM 850 C C . MET A 1 105 ? 4.148 6.147 -10.487 1.00 62.16 105 MET A C 1
ATOM 852 O O . MET A 1 105 ? 4.187 7.240 -9.932 1.00 62.16 105 MET A O 1
ATOM 856 N N . SER A 1 106 ? 4.363 5.949 -11.781 1.00 54.28 106 SER A N 1
ATOM 857 C CA . SER A 1 106 ? 4.119 6.921 -12.827 1.00 54.28 106 SER A CA 1
ATOM 858 C C . SER A 1 106 ? 3.080 6.313 -13.769 1.00 54.28 106 SER A C 1
ATOM 860 O O . SER A 1 106 ? 3.377 5.315 -14.423 1.00 54.28 106 SER A O 1
ATOM 862 N N . GLN A 1 107 ? 1.904 6.932 -13.885 1.00 55.62 107 GLN A N 1
ATOM 863 C CA . GLN A 1 107 ? 0.978 6.651 -14.993 1.00 55.62 107 GLN A CA 1
ATOM 864 C C . GLN A 1 107 ? 1.336 7.420 -16.270 1.00 55.62 107 GLN A C 1
ATOM 866 O O . GLN A 1 107 ? 0.692 7.245 -17.300 1.00 55.62 107 GLN A O 1
ATOM 871 N N . GLU A 1 108 ? 2.355 8.281 -16.220 1.00 63.75 108 GLU A N 1
ATOM 872 C CA . GLU A 1 108 ? 2.779 9.025 -17.398 1.00 63.75 108 GLU A CA 1
ATOM 873 C C . GLU A 1 108 ? 3.268 8.058 -18.475 1.00 63.75 108 GLU A C 1
ATOM 875 O O . GLU A 1 108 ? 4.099 7.176 -18.221 1.00 63.75 108 GLU A O 1
ATOM 880 N N . SER A 1 109 ? 2.749 8.265 -19.682 1.00 68.12 109 SER A N 1
ATOM 881 C CA . SER A 1 109 ? 3.142 7.514 -20.863 1.00 68.12 109 SER A CA 1
ATOM 882 C C . SER A 1 109 ? 4.656 7.568 -21.052 1.00 68.12 109 SER A C 1
ATOM 884 O O . SER A 1 109 ? 5.279 8.620 -20.911 1.00 68.12 109 SER A O 1
ATOM 886 N N . ILE A 1 110 ? 5.246 6.429 -21.411 1.00 78.81 110 ILE A N 1
ATOM 887 C CA . ILE A 1 110 ? 6.643 6.371 -21.854 1.00 78.81 110 ILE A CA 1
ATOM 888 C C . ILE A 1 110 ? 6.801 6.839 -23.305 1.00 78.81 110 ILE A C 1
ATOM 890 O O . ILE A 1 110 ? 7.929 7.042 -23.744 1.00 78.81 110 ILE A O 1
ATOM 894 N N . GLN A 1 111 ? 5.693 7.038 -24.034 1.00 78.69 111 GLN A N 1
ATOM 895 C CA . GLN A 1 111 ? 5.699 7.417 -25.447 1.00 78.69 111 GLN A CA 1
ATOM 896 C C . GLN A 1 111 ? 6.533 8.674 -25.730 1.00 78.69 111 GLN A C 1
ATOM 898 O O . GLN A 1 111 ? 7.363 8.596 -26.622 1.00 78.69 111 GLN A O 1
ATOM 903 N N . PRO A 1 112 ? 6.464 9.767 -24.941 1.00 84.44 112 PRO A N 1
ATOM 904 C CA . PRO A 1 112 ? 7.312 10.935 -25.187 1.00 84.44 112 PRO A CA 1
ATOM 905 C C . PRO A 1 112 ? 8.816 10.632 -25.093 1.00 84.44 112 PRO A C 1
ATOM 907 O O . PRO A 1 112 ? 9.614 11.230 -25.805 1.00 84.44 112 PRO A O 1
ATOM 910 N N . ILE A 1 113 ? 9.214 9.690 -24.228 1.00 84.44 113 ILE A N 1
ATOM 911 C CA . ILE A 1 113 ? 10.615 9.256 -24.091 1.00 84.44 113 ILE A CA 1
ATOM 912 C C . ILE A 1 113 ? 11.015 8.384 -25.290 1.00 84.44 113 ILE A C 1
ATOM 914 O O . ILE A 1 113 ? 12.145 8.476 -25.765 1.00 84.44 113 ILE A O 1
ATOM 918 N N . ILE A 1 114 ? 10.096 7.547 -25.779 1.00 80.62 114 ILE A N 1
ATOM 919 C CA . ILE A 1 114 ? 10.288 6.753 -26.999 1.00 80.62 114 ILE A CA 1
ATOM 920 C C . ILE A 1 114 ? 10.415 7.678 -28.213 1.00 80.62 114 ILE A C 1
ATOM 922 O O . ILE A 1 114 ? 11.347 7.520 -28.989 1.00 80.62 114 ILE A O 1
ATOM 926 N N . ASP A 1 115 ? 9.548 8.679 -28.342 1.00 85.62 115 ASP A N 1
ATOM 927 C CA . ASP A 1 115 ? 9.583 9.644 -29.442 1.00 85.62 115 ASP A CA 1
ATOM 928 C C . ASP A 1 115 ? 10.908 10.433 -29.435 1.00 85.62 115 ASP A C 1
ATOM 930 O O . ASP A 1 115 ? 11.546 10.576 -30.478 1.00 85.62 115 ASP A O 1
ATOM 934 N N . GLU A 1 116 ? 11.385 10.859 -28.252 1.00 86.94 116 GLU A N 1
ATOM 935 C CA . GLU A 1 116 ? 12.709 11.487 -28.073 1.00 86.94 116 GLU A CA 1
ATOM 936 C C . GLU A 1 116 ? 13.848 10.541 -28.508 1.00 86.94 116 GLU A C 1
ATOM 938 O O . GLU A 1 116 ? 14.809 10.966 -29.157 1.00 86.94 116 GLU A O 1
ATOM 943 N N . PHE A 1 117 ? 13.748 9.248 -28.176 1.00 85.31 117 PHE A N 1
ATOM 944 C CA . PHE A 1 117 ? 14.724 8.233 -28.582 1.00 85.31 117 PHE A CA 1
ATOM 945 C C . PHE A 1 117 ? 14.758 8.051 -30.104 1.00 85.31 117 PHE A C 1
ATOM 947 O O . PHE A 1 117 ? 15.835 8.116 -30.699 1.00 85.31 117 PHE A O 1
ATOM 954 N N . GLU A 1 118 ? 13.595 7.847 -30.725 1.00 81.94 118 GLU A N 1
ATOM 955 C CA . GLU A 1 118 ? 13.443 7.618 -32.166 1.00 81.94 118 GLU A CA 1
ATOM 956 C C . GLU A 1 118 ? 13.908 8.826 -32.987 1.00 81.94 118 GLU A C 1
ATOM 958 O O . GLU A 1 118 ? 14.570 8.668 -34.020 1.00 81.94 118 GLU A O 1
ATOM 963 N N . GLU A 1 119 ? 13.635 10.043 -32.507 1.00 85.62 119 GLU A N 1
ATOM 964 C CA . GLU A 1 119 ? 14.112 11.273 -33.136 1.00 85.62 119 GLU A CA 1
ATOM 965 C C . GLU A 1 119 ? 15.647 11.339 -33.150 1.00 85.62 119 GLU A C 1
ATOM 967 O O . GLU A 1 119 ? 16.249 11.592 -34.201 1.00 85.62 119 GLU A O 1
ATOM 972 N N . ILE A 1 120 ? 16.292 11.088 -32.003 1.00 82.88 120 ILE A N 1
ATOM 973 C CA . ILE A 1 120 ? 17.758 11.081 -31.900 1.00 82.88 120 ILE A CA 1
ATOM 974 C C . ILE A 1 120 ? 18.345 9.960 -32.764 1.00 82.88 120 ILE A C 1
ATOM 976 O O . ILE A 1 120 ? 19.307 10.193 -33.497 1.00 82.88 120 ILE A O 1
ATOM 980 N N . PHE A 1 121 ? 17.772 8.757 -32.708 1.00 78.31 121 PHE A N 1
ATOM 981 C CA . PHE A 1 121 ? 18.256 7.603 -33.462 1.00 78.31 121 PHE A CA 1
ATOM 982 C C . PHE A 1 121 ? 18.208 7.845 -34.975 1.00 78.31 121 PHE A C 1
ATOM 984 O O . PHE A 1 121 ? 19.208 7.658 -35.675 1.00 78.31 121 PHE A O 1
ATOM 991 N N . SER A 1 122 ? 17.084 8.359 -35.474 1.00 75.56 122 SER A N 1
ATOM 992 C CA . SER A 1 122 ? 16.898 8.641 -36.897 1.00 75.56 122 SER A CA 1
ATOM 993 C C . SER A 1 122 ? 17.864 9.717 -37.405 1.00 75.56 122 SER A C 1
ATOM 995 O O . SER A 1 122 ? 18.548 9.515 -38.410 1.00 75.56 122 SER A O 1
ATOM 997 N N . LYS A 1 123 ? 17.974 10.851 -36.702 1.00 78.44 123 LYS A N 1
ATOM 998 C CA . LYS A 1 123 ? 18.770 12.004 -37.165 1.00 78.44 123 LYS A CA 1
ATOM 999 C C . LYS A 1 123 ? 20.280 11.792 -37.046 1.00 78.44 123 LYS A C 1
ATOM 1001 O O . LYS A 1 123 ? 21.044 12.250 -37.894 1.00 78.44 123 LYS A O 1
ATOM 1006 N N . GLU A 1 124 ? 20.718 11.126 -35.984 1.00 76.88 124 GLU A N 1
ATOM 1007 C CA . GLU A 1 124 ? 22.124 11.166 -35.565 1.00 76.88 124 GLU A CA 1
ATOM 1008 C C . GLU A 1 124 ? 22.857 9.831 -35.753 1.00 76.88 124 GLU A C 1
ATOM 1010 O O . GLU A 1 124 ? 24.083 9.808 -35.674 1.00 76.88 124 GLU A O 1
ATOM 1015 N N . VAL A 1 125 ? 22.134 8.726 -35.986 1.00 71.38 125 VAL A N 1
ATOM 1016 C CA . VAL A 1 125 ? 22.731 7.396 -36.223 1.00 71.38 125 VAL A CA 1
ATOM 1017 C C . VAL A 1 125 ? 22.416 6.853 -37.607 1.00 71.38 125 VAL A C 1
ATOM 1019 O O . VAL A 1 125 ? 23.302 6.287 -38.241 1.00 71.38 125 VAL A O 1
ATOM 1022 N N . ILE A 1 126 ? 21.184 7.023 -38.097 1.00 67.81 126 ILE A N 1
ATOM 1023 C CA . ILE A 1 126 ? 20.830 6.588 -39.457 1.00 67.81 126 ILE A CA 1
ATOM 1024 C C . ILE A 1 126 ? 21.310 7.614 -40.491 1.00 67.81 126 ILE A C 1
ATOM 1026 O O . ILE A 1 126 ? 21.940 7.245 -41.479 1.00 67.81 126 ILE A O 1
ATOM 1030 N N . MET A 1 127 ? 21.011 8.901 -40.279 1.00 67.12 127 MET A N 1
ATOM 1031 C CA . MET A 1 127 ? 21.316 9.960 -41.255 1.00 67.12 127 MET A CA 1
ATOM 1032 C C . MET A 1 127 ? 22.731 10.546 -41.129 1.00 67.12 127 MET A C 1
ATOM 1034 O O . MET A 1 127 ? 23.188 11.221 -42.051 1.00 67.12 127 MET A O 1
ATOM 1038 N N . SER A 1 128 ? 23.425 10.290 -40.017 1.00 64.81 128 SER A N 1
ATOM 1039 C CA . SER A 1 128 ? 24.756 10.832 -39.709 1.00 64.81 128 SER A CA 1
ATOM 1040 C C . SER A 1 128 ? 25.648 9.736 -39.115 1.00 64.81 128 SER A C 1
ATOM 1042 O O . SER A 1 128 ? 25.151 8.838 -38.440 1.00 64.81 128 SER A O 1
ATOM 1044 N N . ALA A 1 129 ? 26.967 9.786 -39.338 1.00 69.88 129 ALA A N 1
ATOM 1045 C CA . ALA A 1 129 ? 27.889 8.863 -38.672 1.00 69.88 129 ALA A CA 1
ATOM 1046 C C . ALA A 1 129 ? 27.945 9.187 -37.162 1.00 69.88 129 ALA A C 1
ATOM 1048 O O . ALA A 1 129 ? 28.215 10.339 -36.811 1.00 69.88 129 ALA A O 1
ATOM 1049 N N . PRO A 1 130 ? 27.716 8.215 -36.259 1.00 67.06 130 PRO A N 1
ATOM 1050 C CA . PRO A 1 130 ? 27.589 8.497 -34.835 1.00 67.06 130 PRO A CA 1
ATOM 1051 C C . PRO A 1 130 ? 28.885 9.060 -34.239 1.00 67.06 130 PRO A C 1
ATOM 1053 O O . PRO A 1 130 ? 29.935 8.420 -34.272 1.00 67.06 130 PRO A O 1
ATOM 1056 N N . HIS A 1 131 ? 28.794 10.241 -33.626 1.00 75.00 131 HIS A N 1
ATOM 1057 C CA . HIS A 1 131 ? 29.874 10.873 -32.864 1.00 75.00 131 HIS A CA 1
ATOM 1058 C C . HIS A 1 131 ? 29.604 10.861 -31.350 1.00 75.00 131 HIS A C 1
ATOM 1060 O O . HIS A 1 131 ? 28.482 10.625 -30.903 1.00 75.00 131 HIS A O 1
ATOM 1066 N N . PHE A 1 132 ? 30.629 11.138 -30.534 1.00 74.12 132 PHE A N 1
ATOM 1067 C CA . PHE A 1 132 ? 30.578 11.070 -29.060 1.00 74.12 132 PHE A CA 1
ATOM 1068 C C . PHE A 1 132 ? 29.360 11.783 -28.432 1.00 74.12 132 PHE A C 1
ATOM 1070 O O . PHE A 1 132 ? 28.764 11.299 -27.463 1.00 74.12 132 PHE A O 1
ATOM 1077 N N . GLN A 1 133 ? 28.939 12.910 -29.010 1.00 79.94 133 GLN A N 1
ATOM 1078 C CA . GLN A 1 133 ? 27.785 13.671 -28.532 1.00 79.94 133 GLN A CA 1
ATOM 1079 C C . GLN A 1 133 ? 26.455 12.922 -28.738 1.00 79.94 133 GLN A C 1
ATOM 1081 O O . GLN A 1 133 ? 25.580 12.986 -27.876 1.00 79.94 133 GLN A O 1
ATOM 1086 N N . THR A 1 134 ? 26.332 12.142 -29.815 1.00 79.25 134 THR A N 1
ATOM 1087 C CA . THR A 1 134 ? 25.170 11.284 -30.106 1.00 79.25 134 THR A CA 1
ATOM 1088 C C . THR A 1 134 ? 25.052 10.174 -29.073 1.00 79.25 134 THR A C 1
ATOM 1090 O O . THR A 1 134 ? 23.991 9.993 -28.479 1.00 79.25 134 THR A O 1
ATOM 1093 N N . ALA A 1 135 ? 26.164 9.494 -28.771 1.00 73.44 135 ALA A N 1
ATOM 1094 C CA . ALA A 1 135 ? 26.207 8.460 -27.738 1.00 73.44 135 ALA A CA 1
ATOM 1095 C C . ALA A 1 135 ? 25.816 9.010 -26.352 1.00 73.44 135 ALA A C 1
ATOM 1097 O O . ALA A 1 135 ? 25.101 8.354 -25.595 1.00 73.44 135 ALA A O 1
ATOM 1098 N N . THR A 1 136 ? 26.227 10.243 -26.035 1.00 78.19 136 THR A N 1
ATOM 1099 C CA . THR A 1 136 ? 25.863 10.912 -24.775 1.00 78.19 136 THR A CA 1
ATOM 1100 C C . THR A 1 136 ? 24.362 11.212 -24.695 1.00 78.19 136 THR A C 1
ATOM 1102 O O . THR A 1 136 ? 23.742 10.929 -23.668 1.00 78.19 136 THR A O 1
ATOM 1105 N N . LYS A 1 137 ? 23.754 11.721 -25.778 1.00 82.31 137 LYS A N 1
ATOM 1106 C CA . LYS A 1 137 ? 22.300 11.954 -25.855 1.00 82.31 137 LYS A CA 1
ATOM 1107 C C . LYS A 1 137 ? 21.518 10.644 -25.698 1.00 82.31 137 LYS A C 1
ATOM 1109 O O . LYS A 1 137 ? 20.630 10.563 -24.853 1.00 82.31 137 LYS A O 1
ATOM 1114 N N . MET A 1 138 ? 21.905 9.600 -26.435 1.00 80.88 138 MET A N 1
ATOM 1115 C CA . MET A 1 138 ? 21.272 8.275 -26.359 1.00 80.88 138 MET A CA 1
ATOM 1116 C C . MET A 1 138 ? 21.347 7.668 -24.960 1.00 80.88 138 MET A C 1
ATOM 1118 O O . MET A 1 138 ? 20.351 7.153 -24.456 1.00 80.88 138 MET A O 1
ATOM 1122 N N . ARG A 1 139 ? 22.503 7.784 -24.295 1.00 78.12 139 ARG A N 1
ATOM 1123 C CA . ARG A 1 139 ? 22.669 7.362 -22.901 1.00 78.12 139 ARG A CA 1
ATOM 1124 C C . ARG A 1 139 ? 21.693 8.088 -21.969 1.00 78.12 139 ARG A C 1
ATOM 1126 O O . ARG A 1 139 ? 21.117 7.455 -21.089 1.00 78.12 139 ARG A O 1
ATOM 1133 N N . GLY A 1 140 ? 21.487 9.391 -22.168 1.00 84.06 140 GLY A N 1
ATOM 1134 C CA . GLY A 1 140 ? 20.520 10.184 -21.405 1.00 84.06 140 GLY A CA 1
ATOM 1135 C C . GLY A 1 140 ? 19.085 9.675 -21.558 1.00 84.06 140 GLY A C 1
ATOM 1136 O O . GLY A 1 140 ? 18.421 9.414 -20.555 1.00 84.06 140 GLY A O 1
ATOM 1137 N N . VAL A 1 141 ? 18.625 9.472 -22.795 1.00 83.94 141 VAL A N 1
ATOM 1138 C CA . VAL A 1 141 ? 17.270 8.959 -23.068 1.00 83.94 141 VAL A CA 1
ATOM 1139 C C . VAL A 1 141 ? 17.092 7.536 -22.544 1.00 83.94 141 VAL A C 1
ATOM 1141 O O . VAL A 1 141 ? 16.085 7.236 -21.907 1.00 83.94 141 VAL A O 1
ATOM 1144 N N . PHE A 1 142 ? 18.099 6.678 -22.712 1.00 82.75 142 PHE A N 1
ATOM 1145 C CA . PHE A 1 142 ? 18.081 5.329 -22.154 1.00 82.75 142 PHE A CA 1
ATOM 1146 C C . PHE A 1 142 ? 17.923 5.345 -20.627 1.00 82.75 142 PHE A C 1
ATOM 1148 O O . PHE A 1 142 ? 17.083 4.628 -20.089 1.00 82.75 142 PHE A O 1
ATOM 1155 N N . TYR A 1 143 ? 18.658 6.206 -19.913 1.00 80.19 143 TYR A N 1
ATOM 1156 C CA . TYR A 1 143 ? 18.482 6.339 -18.465 1.00 80.19 143 TYR A CA 1
ATOM 1157 C C . TYR A 1 143 ? 17.107 6.872 -18.076 1.00 80.19 143 TYR A C 1
ATOM 1159 O O . TYR A 1 143 ? 16.542 6.377 -17.099 1.00 80.19 143 TYR A O 1
ATOM 1167 N N . LYS A 1 144 ? 16.546 7.835 -18.821 1.00 82.69 144 LYS A N 1
ATOM 1168 C CA . LYS A 1 144 ? 15.162 8.285 -18.603 1.00 82.69 144 LYS A CA 1
ATOM 1169 C C . LYS A 1 144 ? 14.191 7.110 -18.746 1.00 82.69 144 LYS A C 1
ATOM 1171 O O . LYS A 1 144 ? 13.366 6.905 -17.859 1.00 82.69 144 LYS A O 1
ATOM 1176 N N . LEU A 1 145 ? 14.331 6.306 -19.802 1.00 81.19 145 LEU A N 1
ATOM 1177 C CA . LEU A 1 145 ? 13.465 5.159 -20.080 1.00 81.19 145 LEU A CA 1
ATOM 1178 C C . LEU A 1 145 ? 13.570 4.084 -18.993 1.00 81.19 145 LEU A C 1
ATOM 1180 O O . LEU A 1 145 ? 12.548 3.640 -18.477 1.00 81.19 145 LEU A O 1
ATOM 1184 N N . VAL A 1 146 ? 14.788 3.722 -18.579 1.00 78.25 146 VAL A N 1
ATOM 1185 C CA . VAL A 1 146 ? 15.018 2.761 -17.487 1.00 78.25 146 VAL A CA 1
ATOM 1186 C C . VAL A 1 146 ? 14.459 3.292 -16.168 1.00 78.25 146 VAL A C 1
ATOM 1188 O O . VAL A 1 146 ? 13.747 2.573 -15.475 1.00 78.25 146 VAL A O 1
ATOM 1191 N N . THR A 1 147 ? 14.719 4.557 -15.830 1.00 76.06 147 THR A N 1
ATOM 1192 C CA . THR A 1 147 ? 14.208 5.174 -14.593 1.00 76.06 147 THR A CA 1
ATOM 1193 C C . THR A 1 147 ? 12.680 5.186 -14.577 1.00 76.06 147 THR A C 1
ATOM 1195 O O . THR A 1 147 ? 12.064 4.830 -13.574 1.00 76.06 147 THR A O 1
ATOM 1198 N N . LYS A 1 148 ? 12.057 5.538 -15.707 1.00 75.00 148 LYS A N 1
ATOM 1199 C CA . LYS A 1 148 ? 10.603 5.547 -15.865 1.00 75.00 148 LYS A CA 1
ATOM 1200 C C . LYS A 1 148 ? 10.008 4.149 -15.757 1.00 75.00 148 LYS A C 1
ATOM 1202 O O . LYS A 1 148 ? 9.052 3.961 -15.008 1.00 75.00 148 LYS A O 1
ATOM 1207 N N . TYR A 1 149 ? 10.607 3.170 -16.431 1.00 74.38 149 TYR A N 1
ATOM 1208 C CA . TYR A 1 149 ? 10.216 1.766 -16.344 1.00 74.38 149 TYR A CA 1
ATOM 1209 C C . TYR A 1 149 ? 10.295 1.238 -14.905 1.00 74.38 149 TYR A C 1
ATOM 1211 O O . TYR A 1 149 ? 9.357 0.617 -14.418 1.00 74.38 149 TYR A O 1
ATOM 1219 N N . LEU A 1 150 ? 11.372 1.555 -14.182 1.00 69.19 150 LEU A N 1
ATOM 1220 C CA . LEU A 1 150 ? 11.532 1.183 -12.772 1.00 69.19 150 LEU A CA 1
ATOM 1221 C C . LEU A 1 150 ? 10.535 1.893 -11.839 1.00 69.19 150 LEU A C 1
ATOM 1223 O O . LEU A 1 150 ? 10.322 1.437 -10.717 1.00 69.19 150 LEU A O 1
ATOM 1227 N N . SER A 1 151 ? 9.920 2.993 -12.286 1.00 67.12 151 SER A N 1
ATOM 1228 C CA . SER A 1 151 ? 8.872 3.713 -11.550 1.00 67.12 151 SER A CA 1
ATOM 1229 C C . SER A 1 151 ? 7.444 3.253 -11.865 1.00 67.12 151 SER A C 1
ATOM 1231 O O . SER A 1 151 ? 6.497 3.788 -11.281 1.00 67.12 151 SER A O 1
ATOM 1233 N N . LEU A 1 152 ? 7.274 2.301 -12.792 1.00 70.94 152 LEU A N 1
ATOM 1234 C CA . LEU A 1 152 ? 5.961 1.761 -13.135 1.00 70.94 152 LEU A CA 1
ATOM 1235 C C . LEU A 1 152 ? 5.298 1.107 -11.924 1.00 70.94 152 LEU A C 1
ATOM 1237 O O . LEU A 1 152 ? 5.955 0.692 -10.966 1.00 70.94 152 LEU A O 1
ATOM 1241 N N . GLN A 1 153 ? 3.970 1.027 -11.985 1.00 68.62 153 GLN A N 1
ATOM 1242 C CA . GLN A 1 153 ? 3.180 0.461 -10.906 1.00 68.62 153 GLN A CA 1
ATOM 1243 C C . GLN A 1 153 ? 3.583 -0.976 -10.612 1.00 68.62 153 GLN A C 1
ATOM 1245 O O . GLN A 1 153 ? 3.481 -1.848 -11.475 1.00 68.62 153 GLN A O 1
ATOM 1250 N N . THR A 1 154 ? 3.942 -1.235 -9.359 1.00 80.31 154 THR A N 1
ATOM 1251 C CA . THR A 1 154 ? 3.963 -2.597 -8.837 1.00 80.31 154 THR A CA 1
ATOM 1252 C C . THR A 1 154 ? 2.532 -3.144 -8.860 1.00 80.31 154 THR A C 1
ATOM 1254 O O . THR A 1 154 ? 1.661 -2.534 -8.236 1.00 80.31 154 THR A O 1
ATOM 1257 N N . PRO A 1 155 ? 2.250 -4.285 -9.514 1.00 83.44 155 PRO A N 1
ATOM 1258 C CA . PRO A 1 155 ? 0.923 -4.889 -9.461 1.00 83.44 155 PRO A CA 1
ATOM 1259 C C . PRO A 1 155 ? 0.504 -5.203 -8.018 1.00 83.44 155 PRO A C 1
ATOM 1261 O O . PRO A 1 155 ? 1.253 -5.823 -7.262 1.00 83.44 155 PRO A O 1
ATOM 1264 N N . THR A 1 156 ? -0.702 -4.786 -7.634 1.00 88.69 156 THR A N 1
ATOM 1265 C CA . THR A 1 156 ? -1.215 -4.873 -6.254 1.00 88.69 156 THR A CA 1
ATOM 1266 C C . THR A 1 156 ? -2.579 -5.566 -6.185 1.00 88.69 156 THR A C 1
ATOM 1268 O O . THR A 1 156 ? -3.512 -5.076 -5.556 1.00 88.69 156 THR A O 1
ATOM 1271 N N . TYR A 1 157 ? -2.724 -6.726 -6.834 1.00 91.44 157 TYR A N 1
ATOM 1272 C CA . TYR A 1 157 ? -4.014 -7.431 -6.924 1.00 91.44 157 TYR A CA 1
ATOM 1273 C C . TYR A 1 157 ? -4.657 -7.718 -5.556 1.00 91.44 157 TYR A C 1
ATOM 1275 O O . TYR A 1 157 ? -5.853 -7.489 -5.397 1.00 91.44 157 TYR A O 1
ATOM 1283 N N . GLY A 1 158 ? -3.865 -8.152 -4.566 1.00 92.75 158 GLY A N 1
ATOM 1284 C CA . GLY A 1 158 ? -4.337 -8.363 -3.191 1.00 92.75 158 GLY A CA 1
ATOM 1285 C C . GLY A 1 158 ? -4.873 -7.078 -2.557 1.00 92.75 158 GLY A C 1
ATOM 1286 O O . GLY A 1 158 ? -6.013 -7.044 -2.114 1.00 92.75 158 GLY A O 1
ATOM 1287 N N . THR A 1 159 ? -4.111 -5.984 -2.640 1.00 94.38 159 THR A N 1
ATOM 1288 C CA . THR A 1 159 ? -4.511 -4.652 -2.149 1.00 94.38 159 THR A CA 1
ATOM 1289 C C . THR A 1 159 ? -5.816 -4.171 -2.775 1.00 94.38 159 THR A C 1
ATOM 1291 O O . THR A 1 159 ? -6.688 -3.664 -2.081 1.00 94.38 159 THR A O 1
ATOM 1294 N N . ILE A 1 160 ? -5.985 -4.337 -4.092 1.00 94.75 160 ILE A N 1
ATOM 1295 C CA . ILE A 1 160 ? -7.234 -3.954 -4.761 1.00 94.75 160 ILE A CA 1
ATOM 1296 C C . ILE A 1 160 ? -8.404 -4.801 -4.249 1.00 94.75 160 ILE A C 1
ATOM 1298 O O . ILE A 1 160 ? -9.475 -4.256 -3.994 1.00 94.75 160 ILE A O 1
ATOM 1302 N N . HIS A 1 161 ? -8.208 -6.107 -4.053 1.00 96.25 161 HIS A N 1
ATOM 1303 C CA . HIS A 1 161 ? -9.240 -6.985 -3.501 1.00 96.25 161 HIS A CA 1
ATOM 1304 C C . HIS A 1 161 ? -9.629 -6.587 -2.067 1.00 96.25 161 HIS A C 1
ATOM 1306 O O . HIS A 1 161 ? -10.814 -6.526 -1.749 1.00 96.25 161 HIS A O 1
ATOM 1312 N N . GLU A 1 162 ? -8.647 -6.246 -1.232 1.00 96.94 162 GLU A N 1
ATOM 1313 C CA . GLU A 1 162 ? -8.851 -5.756 0.135 1.00 96.94 162 GLU A CA 1
ATOM 1314 C C . GLU A 1 162 ? -9.643 -4.442 0.158 1.00 96.94 162 GLU A C 1
ATOM 1316 O O . GLU A 1 162 ? -10.614 -4.336 0.906 1.00 96.94 162 GLU A O 1
ATOM 1321 N N . ILE A 1 163 ? -9.285 -3.475 -0.696 1.00 96.06 1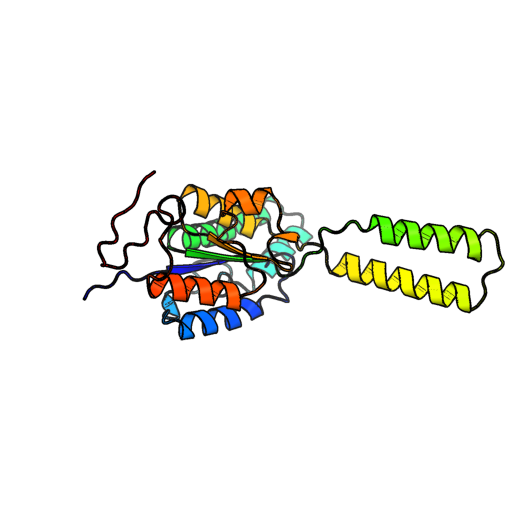63 ILE A N 1
ATOM 1322 C CA . ILE A 1 163 ? -9.997 -2.194 -0.828 1.00 96.06 163 ILE A CA 1
ATOM 1323 C C . ILE A 1 163 ? -11.444 -2.426 -1.264 1.00 96.06 163 ILE A C 1
ATOM 1325 O O . ILE A 1 163 ? -12.359 -1.897 -0.644 1.00 96.06 163 ILE A O 1
ATOM 1329 N N . VAL A 1 164 ? -11.675 -3.239 -2.299 1.00 95.56 164 VAL A N 1
ATOM 1330 C CA . VAL A 1 164 ? -13.036 -3.529 -2.777 1.00 95.56 164 VAL A CA 1
ATOM 1331 C C . VAL A 1 164 ? -13.870 -4.190 -1.678 1.00 95.56 164 VAL A C 1
ATOM 1333 O O . VAL A 1 164 ? -15.008 -3.783 -1.452 1.00 95.56 164 VAL A O 1
ATOM 1336 N N . ASN A 1 165 ? -13.306 -5.170 -0.964 1.00 95.62 165 ASN A N 1
ATOM 1337 C CA . ASN A 1 165 ? -13.989 -5.833 0.146 1.00 95.62 165 ASN A CA 1
ATOM 1338 C C . ASN A 1 165 ? -14.333 -4.838 1.270 1.00 95.62 165 ASN A C 1
ATOM 1340 O O . ASN A 1 165 ? -15.455 -4.835 1.770 1.00 95.62 165 ASN A O 1
ATOM 1344 N N . ALA A 1 166 ? -13.404 -3.947 1.625 1.00 94.12 166 ALA A N 1
ATOM 1345 C CA . ALA A 1 166 ? -13.625 -2.909 2.626 1.00 94.12 166 ALA A CA 1
ATOM 1346 C C . ALA A 1 166 ? -14.710 -1.906 2.205 1.00 94.12 166 ALA A C 1
ATOM 1348 O O . ALA A 1 166 ? -15.614 -1.621 2.991 1.00 94.12 166 ALA A O 1
ATOM 1349 N N . THR A 1 167 ? -14.681 -1.434 0.954 1.00 89.31 167 THR A N 1
ATOM 1350 C CA . THR A 1 167 ? -15.693 -0.520 0.409 1.00 89.31 167 THR A CA 1
ATOM 1351 C C . THR A 1 167 ? -17.086 -1.154 0.411 1.00 89.31 167 THR A C 1
ATOM 1353 O O . THR A 1 167 ? -18.047 -0.496 0.803 1.00 89.31 167 THR A O 1
ATOM 1356 N N . ILE A 1 168 ? -17.217 -2.432 0.033 1.00 89.75 168 ILE A N 1
ATOM 1357 C CA . ILE A 1 168 ? -18.504 -3.158 0.073 1.00 89.75 168 ILE A CA 1
ATOM 1358 C C . ILE A 1 168 ? -19.013 -3.311 1.513 1.00 89.75 168 ILE A C 1
ATOM 1360 O O . ILE A 1 168 ? -20.216 -3.264 1.756 1.00 89.75 168 ILE A O 1
ATOM 1364 N N . GLN A 1 169 ? -18.107 -3.451 2.481 1.00 89.44 169 GLN A N 1
ATOM 1365 C CA . GLN A 1 169 ? -18.434 -3.454 3.909 1.00 89.44 169 GLN A CA 1
ATOM 1366 C C . GLN A 1 169 ? -18.671 -2.044 4.479 1.00 89.44 169 GLN A C 1
ATOM 1368 O O . GLN A 1 169 ? -18.887 -1.907 5.682 1.00 89.44 169 GLN A O 1
ATOM 1373 N N . HIS A 1 170 ? -18.629 -1.002 3.638 1.00 85.56 170 HIS A N 1
ATOM 1374 C CA . HIS A 1 170 ? -18.735 0.406 4.026 1.00 85.56 170 HIS A CA 1
ATOM 1375 C C . HIS A 1 170 ? -17.722 0.821 5.099 1.00 85.56 170 HIS A C 1
ATOM 1377 O O . HIS A 1 170 ? -18.011 1.641 5.977 1.00 85.56 170 HIS A O 1
ATOM 1383 N N . LYS A 1 171 ? -16.523 0.235 5.025 1.00 87.94 171 LYS A N 1
ATOM 1384 C CA . LYS A 1 171 ? -15.408 0.580 5.894 1.00 87.94 171 LYS A CA 1
ATOM 1385 C C . LYS A 1 171 ? -14.634 1.756 5.309 1.00 87.94 171 LYS A C 1
ATOM 1387 O O . LYS A 1 171 ? -14.286 1.724 4.122 1.00 87.94 171 LYS A O 1
ATOM 1392 N N . PRO A 1 172 ? -14.293 2.749 6.140 1.00 89.19 172 PRO A N 1
ATOM 1393 C CA . PRO A 1 172 ? -13.364 3.795 5.766 1.00 89.19 172 PRO A CA 1
ATOM 1394 C C . PRO A 1 172 ? -12.092 3.216 5.156 1.00 89.19 172 PRO A C 1
ATOM 1396 O O . PRO A 1 172 ? -11.401 2.402 5.772 1.00 89.19 172 PRO A O 1
ATOM 1399 N N . THR A 1 173 ? -11.786 3.650 3.938 1.00 93.62 173 THR A N 1
ATOM 1400 C CA . THR A 1 173 ? -10.575 3.244 3.230 1.00 93.62 173 THR A CA 1
ATOM 1401 C C . THR A 1 173 ? -9.822 4.486 2.798 1.00 93.62 173 THR A C 1
ATOM 1403 O O . THR A 1 173 ? -10.328 5.286 2.015 1.00 93.62 173 THR A O 1
ATOM 1406 N N . MET A 1 174 ? -8.617 4.661 3.331 1.00 94.62 174 MET A N 1
ATOM 1407 C CA . MET A 1 174 ? -7.730 5.773 3.012 1.00 94.62 174 MET A CA 1
ATOM 1408 C C . MET A 1 174 ? -6.541 5.281 2.200 1.00 94.62 174 MET A C 1
ATOM 1410 O O . MET A 1 174 ? -5.966 4.236 2.492 1.00 94.62 174 MET A O 1
ATOM 1414 N N . VAL A 1 175 ? -6.162 6.050 1.187 1.00 95.00 175 VAL A N 1
ATOM 1415 C CA . VAL A 1 175 ? -5.133 5.689 0.218 1.00 95.00 175 VAL A CA 1
ATOM 1416 C C . VAL A 1 175 ? -4.045 6.751 0.224 1.00 95.00 175 VAL A C 1
ATOM 1418 O O . VAL A 1 175 ? -4.308 7.908 -0.095 1.00 95.00 175 VAL A O 1
ATOM 1421 N N . VAL A 1 176 ? -2.811 6.355 0.521 1.00 94.94 176 VAL A N 1
ATOM 1422 C CA . VAL A 1 176 ? -1.625 7.142 0.173 1.00 94.94 176 VAL A CA 1
ATOM 1423 C C . VAL A 1 176 ? -1.211 6.753 -1.236 1.00 94.94 176 VAL A C 1
ATOM 1425 O O . VAL A 1 176 ? -0.893 5.595 -1.513 1.00 94.94 176 VAL A O 1
ATOM 1428 N N . TRP A 1 177 ? -1.237 7.725 -2.136 1.00 92.25 177 TRP A N 1
ATOM 1429 C CA . TRP A 1 177 ? -0.929 7.566 -3.545 1.00 92.25 177 TRP A CA 1
ATOM 1430 C C . TRP A 1 177 ? 0.211 8.500 -3.925 1.00 92.25 177 TRP A C 1
ATOM 1432 O O . TRP A 1 177 ? 0.096 9.718 -3.787 1.00 92.25 177 TRP A O 1
ATOM 1442 N N . LYS A 1 178 ? 1.323 7.952 -4.424 1.00 86.31 178 LYS A N 1
ATOM 1443 C CA . LYS A 1 178 ? 2.458 8.777 -4.847 1.00 86.31 178 LYS A CA 1
ATOM 1444 C C . LYS A 1 178 ? 2.041 9.727 -5.970 1.00 86.31 178 LYS A C 1
ATOM 1446 O O . LYS A 1 178 ? 1.599 9.269 -7.015 1.00 86.31 178 LYS A O 1
ATOM 1451 N N . GLY A 1 179 ? 2.237 11.028 -5.755 1.00 85.00 179 GLY A N 1
ATOM 1452 C CA . GLY A 1 179 ? 1.771 12.084 -6.663 1.00 85.00 179 GLY A CA 1
ATOM 1453 C C . GLY A 1 179 ? 0.325 12.524 -6.405 1.00 85.00 179 GLY A C 1
ATOM 1454 O O . GLY A 1 179 ? -0.243 13.260 -7.207 1.00 85.00 179 GLY A O 1
ATOM 1455 N N . GLY A 1 180 ? -0.287 12.060 -5.312 1.00 89.62 180 GLY A N 1
ATOM 1456 C CA . GLY A 1 180 ? -1.595 12.497 -4.842 1.00 89.62 180 GLY A CA 1
ATOM 1457 C C . GLY A 1 180 ? -2.723 12.276 -5.848 1.00 89.62 180 GLY A C 1
ATOM 1458 O O . GLY A 1 180 ? -2.698 11.368 -6.677 1.00 89.62 180 GLY A O 1
ATOM 1459 N N . LYS A 1 181 ? -3.745 13.132 -5.764 1.00 91.06 181 LYS A N 1
ATOM 1460 C CA . LYS A 1 181 ? -4.974 13.028 -6.570 1.00 91.06 181 LYS A CA 1
ATOM 1461 C C . LYS A 1 181 ? -4.731 13.224 -8.064 1.00 91.06 181 LYS A C 1
ATOM 1463 O O . LYS A 1 181 ? -5.430 12.614 -8.862 1.00 91.06 181 LYS A O 1
ATOM 1468 N N . GLU A 1 182 ? -3.742 14.035 -8.435 1.00 88.75 182 GLU A N 1
ATOM 1469 C CA . GLU A 1 182 ? -3.431 14.359 -9.836 1.00 88.75 182 GLU A CA 1
ATOM 1470 C C . GLU A 1 182 ? -3.023 13.128 -10.646 1.00 88.75 182 GLU A C 1
ATOM 1472 O O . GLU A 1 182 ? -3.314 13.028 -11.834 1.00 88.75 182 GLU A O 1
ATOM 1477 N N . THR A 1 183 ? -2.375 12.174 -9.984 1.00 86.06 183 THR A N 1
ATOM 1478 C CA . THR A 1 183 ? -1.887 10.932 -10.596 1.00 86.06 183 THR A CA 1
ATOM 1479 C C . THR A 1 183 ? -2.711 9.715 -10.182 1.00 86.06 183 THR A C 1
ATOM 1481 O O . THR A 1 183 ? -2.404 8.590 -10.588 1.00 86.06 183 THR A O 1
ATOM 1484 N N . CYS A 1 184 ? -3.741 9.917 -9.354 1.00 88.25 184 CYS A N 1
ATOM 1485 C CA . CYS A 1 184 ? -4.603 8.852 -8.876 1.00 88.25 184 CYS A CA 1
ATOM 1486 C C . CYS A 1 184 ? -5.570 8.393 -9.961 1.00 88.25 184 CYS A C 1
ATOM 1488 O O . CYS A 1 184 ? -6.166 9.199 -10.673 1.00 88.25 184 CYS A O 1
ATOM 1490 N N . SER A 1 185 ? -5.750 7.075 -10.075 1.00 86.62 185 SER A N 1
ATOM 1491 C CA . SER A 1 185 ? -6.731 6.510 -11.000 1.00 86.62 185 SER A CA 1
ATOM 1492 C C . SER A 1 185 ? -8.128 7.044 -10.684 1.00 86.62 185 SER A C 1
ATOM 1494 O O . SER A 1 185 ? -8.563 7.008 -9.530 1.00 86.62 185 SER A O 1
ATOM 1496 N N . TYR A 1 186 ? -8.871 7.455 -11.717 1.00 88.81 186 TYR A N 1
ATOM 1497 C CA . TYR A 1 186 ? -10.264 7.892 -11.578 1.00 88.81 186 TYR A CA 1
ATOM 1498 C C . TYR A 1 186 ? -11.134 6.848 -10.867 1.00 88.81 186 TYR A C 1
ATOM 1500 O O . TYR A 1 186 ? -11.947 7.198 -10.014 1.00 88.81 186 TYR A O 1
ATOM 1508 N N . TRP A 1 187 ? -10.912 5.561 -11.155 1.00 89.19 187 TRP A N 1
ATOM 1509 C CA . TRP A 1 187 ? -11.613 4.462 -10.490 1.00 89.19 187 TRP A CA 1
ATOM 1510 C C . TRP A 1 187 ? -11.278 4.374 -9.006 1.00 89.19 187 TRP A C 1
ATOM 1512 O O . TRP A 1 187 ? -12.175 4.155 -8.202 1.00 89.19 187 TRP A O 1
ATOM 1522 N N . MET A 1 188 ? -10.012 4.577 -8.634 1.00 90.25 188 MET A N 1
ATOM 1523 C CA . MET A 1 188 ? -9.604 4.558 -7.229 1.00 90.25 188 MET A CA 1
ATOM 1524 C C . MET A 1 188 ? -10.203 5.747 -6.471 1.00 90.25 188 MET A C 1
ATOM 1526 O O . MET A 1 188 ? -10.762 5.566 -5.394 1.00 90.25 188 MET A O 1
ATOM 1530 N N . MET A 1 189 ? -10.163 6.947 -7.060 1.00 89.75 189 MET A N 1
ATOM 1531 C CA . MET A 1 189 ? -10.779 8.140 -6.468 1.00 89.75 189 MET A CA 1
ATOM 1532 C C . MET A 1 189 ? -12.289 7.992 -6.275 1.00 89.75 189 MET A C 1
ATOM 1534 O O . MET A 1 189 ? -12.819 8.483 -5.283 1.00 89.75 189 MET A O 1
ATOM 1538 N N . TRP A 1 190 ? -12.986 7.333 -7.201 1.00 89.06 190 TRP A N 1
ATOM 1539 C CA . TRP A 1 190 ? -14.403 7.015 -7.034 1.00 89.06 190 TRP A CA 1
ATOM 1540 C C . TRP A 1 190 ? -14.624 5.949 -5.953 1.00 89.06 190 TRP A C 1
ATOM 1542 O O . TRP A 1 190 ? -15.464 6.142 -5.080 1.00 89.06 190 TRP A O 1
ATOM 1552 N N . LEU A 1 191 ? -13.845 4.863 -5.984 1.00 90.06 191 LEU A N 1
ATOM 1553 C CA . LEU A 1 191 ? -14.018 3.696 -5.117 1.00 90.06 191 LEU A CA 1
ATOM 1554 C C . LEU A 1 191 ? -13.826 4.017 -3.631 1.00 90.06 191 LEU A C 1
ATOM 1556 O O . LEU A 1 191 ? -14.558 3.495 -2.793 1.00 90.06 191 LEU A O 1
ATOM 1560 N N . VAL A 1 192 ? -12.839 4.856 -3.307 1.00 90.12 192 VAL A N 1
ATOM 1561 C CA . VAL A 1 192 ? -12.529 5.239 -1.917 1.00 90.12 192 VAL A CA 1
ATOM 1562 C C . VAL A 1 192 ? -13.025 6.639 -1.556 1.00 90.12 192 VAL A C 1
ATOM 1564 O O . VAL A 1 192 ? -12.961 7.037 -0.397 1.00 90.12 192 VAL A O 1
ATOM 1567 N N . GLY A 1 193 ? -13.511 7.402 -2.536 1.00 89.31 193 GLY A N 1
ATOM 1568 C CA . GLY A 1 193 ? -13.816 8.822 -2.398 1.00 89.31 193 GLY A CA 1
ATOM 1569 C C . GLY A 1 193 ? -12.555 9.691 -2.459 1.00 89.31 193 GLY A C 1
ATOM 1570 O O . GLY A 1 193 ? -11.583 9.489 -1.733 1.00 89.31 193 GLY A O 1
ATOM 1571 N N . HIS A 1 194 ? -12.573 10.732 -3.294 1.00 89.88 194 HIS A N 1
ATOM 1572 C CA . HIS A 1 194 ? -11.403 11.591 -3.527 1.00 89.88 194 HIS A CA 1
ATOM 1573 C C . HIS A 1 194 ? -10.884 12.301 -2.259 1.00 89.88 194 HIS A C 1
ATOM 1575 O O . HIS A 1 194 ? -9.749 12.770 -2.242 1.00 89.88 194 HIS A O 1
ATOM 1581 N N . ASN A 1 195 ? -11.690 12.418 -1.198 1.00 90.25 195 ASN A N 1
ATOM 1582 C CA . ASN A 1 195 ? -11.275 12.985 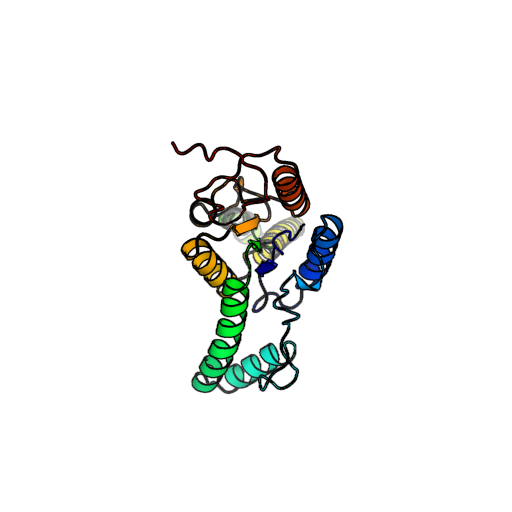0.092 1.00 90.25 195 ASN A CA 1
ATOM 1583 C C . ASN A 1 195 ? -10.424 12.029 0.938 1.00 90.25 195 ASN A C 1
ATOM 1585 O O . ASN A 1 195 ? -9.796 12.480 1.891 1.00 90.25 195 ASN A O 1
ATOM 1589 N N . ASN A 1 196 ? -10.377 10.751 0.567 1.00 91.94 196 ASN A N 1
ATOM 1590 C CA . ASN A 1 196 ? -9.589 9.718 1.228 1.00 91.94 196 ASN A CA 1
ATOM 1591 C C . ASN A 1 196 ? -8.335 9.340 0.415 1.00 91.94 196 ASN A C 1
ATOM 1593 O O . ASN A 1 196 ? -7.746 8.291 0.653 1.00 91.94 196 ASN A O 1
ATOM 1597 N N . VAL A 1 197 ? -7.921 10.184 -0.540 1.00 93.94 197 VAL A N 1
ATOM 1598 C CA . VAL A 1 197 ? -6.681 10.032 -1.318 1.00 93.94 197 VAL A CA 1
ATOM 1599 C C . VAL A 1 197 ? -5.688 11.123 -0.917 1.00 93.94 197 VAL A C 1
ATOM 1601 O O . VAL A 1 197 ? -5.991 12.314 -1.043 1.00 93.94 197 VAL A O 1
ATOM 1604 N N . PHE A 1 198 ? -4.502 10.706 -0.482 1.00 94.88 198 PHE A N 1
ATOM 1605 C CA . PHE A 1 198 ? -3.438 11.548 0.068 1.00 94.88 198 PHE A CA 1
ATOM 1606 C C . PHE A 1 198 ? -2.145 11.368 -0.726 1.00 94.88 198 PHE A C 1
ATOM 1608 O O . PHE A 1 198 ? -1.903 10.306 -1.292 1.00 94.88 198 PHE A O 1
ATOM 1615 N N . ASP A 1 199 ? -1.309 12.399 -0.775 1.00 93.50 199 ASP A N 1
ATOM 1616 C CA . ASP A 1 199 ? 0.009 12.357 -1.423 1.00 93.50 199 ASP A CA 1
ATOM 1617 C C . ASP A 1 199 ? 1.102 11.730 -0.540 1.00 93.50 199 ASP A C 1
ATOM 1619 O O . ASP A 1 199 ? 2.136 11.283 -1.041 1.00 93.50 199 ASP A O 1
ATOM 1623 N N . SER A 1 200 ? 0.860 11.691 0.769 1.00 94.69 200 SER A N 1
ATOM 1624 C CA . SER A 1 200 ? 1.809 11.313 1.807 1.00 94.69 200 SER A CA 1
ATOM 1625 C C . SER A 1 200 ? 1.090 10.705 3.012 1.00 94.69 200 SER A C 1
ATOM 1627 O O . SER A 1 200 ? -0.118 10.878 3.203 1.00 94.69 200 SER A O 1
ATOM 1629 N N . PHE A 1 201 ? 1.845 9.977 3.834 1.00 95.38 201 PHE A N 1
ATOM 1630 C CA . PHE A 1 201 ? 1.329 9.438 5.089 1.00 95.38 201 PHE A CA 1
ATOM 1631 C C . PHE A 1 201 ? 1.048 10.539 6.119 1.00 95.38 201 PHE A C 1
ATOM 1633 O O . PHE A 1 201 ? 0.046 10.452 6.819 1.00 95.38 201 PHE A O 1
ATOM 1640 N N . ASP A 1 202 ? 1.846 11.608 6.140 1.00 95.50 202 ASP A N 1
ATOM 1641 C CA . ASP A 1 202 ? 1.626 12.765 7.019 1.00 95.50 202 ASP A CA 1
ATOM 1642 C C . ASP A 1 202 ? 0.280 13.451 6.738 1.00 95.50 202 ASP A C 1
ATOM 1644 O O . ASP A 1 202 ? -0.508 13.696 7.647 1.00 95.50 202 ASP A O 1
ATOM 1648 N N . ALA A 1 203 ? -0.060 13.673 5.463 1.00 95.25 203 ALA A N 1
ATOM 1649 C CA . ALA A 1 203 ? -1.364 14.234 5.103 1.00 95.25 203 ALA A CA 1
ATOM 1650 C C . ALA A 1 203 ? -2.536 13.324 5.528 1.00 95.25 203 ALA A C 1
ATOM 1652 O O . ALA A 1 203 ? -3.614 13.804 5.896 1.00 95.25 203 ALA A O 1
ATOM 1653 N N . LEU A 1 204 ? -2.332 12.003 5.493 1.00 95.31 204 LEU A N 1
ATOM 1654 C CA . LEU A 1 204 ? -3.308 11.025 5.970 1.00 95.31 204 LEU A CA 1
ATOM 1655 C C . LEU A 1 204 ? -3.451 11.081 7.499 1.00 95.31 204 LEU A C 1
ATOM 1657 O O . LEU A 1 204 ? -4.574 11.105 8.010 1.00 95.31 204 LEU A O 1
ATOM 1661 N N . THR A 1 205 ? -2.349 11.118 8.249 1.00 94.06 205 THR A N 1
ATOM 1662 C CA . THR A 1 205 ? -2.377 11.173 9.720 1.00 94.06 205 THR A CA 1
ATOM 1663 C C . THR A 1 205 ? -2.955 12.495 10.227 1.00 94.06 205 THR A C 1
ATOM 1665 O O . THR A 1 205 ? -3.769 12.483 11.154 1.00 94.06 205 THR A O 1
ATOM 1668 N N . ASP A 1 206 ? -2.669 13.614 9.560 1.00 93.69 206 ASP A N 1
ATOM 1669 C CA . ASP A 1 206 ? -3.301 14.914 9.818 1.00 93.69 206 ASP A CA 1
ATOM 1670 C C . ASP A 1 206 ? -4.821 14.867 9.623 1.00 93.69 206 ASP A C 1
ATOM 1672 O O . ASP A 1 206 ? -5.591 15.447 10.405 1.00 93.69 206 ASP A O 1
ATOM 1676 N N . ARG A 1 207 ? -5.289 14.132 8.606 1.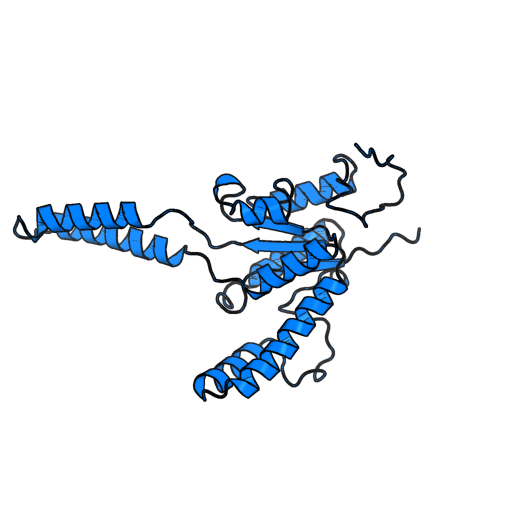00 90.81 207 ARG A N 1
ATOM 1677 C CA . ARG A 1 207 ? -6.720 13.902 8.394 1.00 90.81 207 ARG A CA 1
ATOM 1678 C C . ARG A 1 207 ? -7.329 13.085 9.528 1.00 90.81 207 ARG A C 1
ATOM 1680 O O . ARG A 1 207 ? -8.381 13.477 10.033 1.00 90.81 207 ARG A O 1
ATOM 1687 N N . LEU A 1 208 ? -6.692 11.987 9.939 1.00 89.19 208 LEU A N 1
ATOM 1688 C CA . LEU A 1 208 ? -7.159 11.167 11.064 1.00 89.19 208 LEU A CA 1
ATOM 1689 C C . LEU A 1 208 ? -7.239 11.982 12.359 1.00 89.19 208 LEU A C 1
ATOM 1691 O O . LEU A 1 208 ? -8.241 11.914 13.069 1.00 89.19 208 LEU A O 1
ATOM 16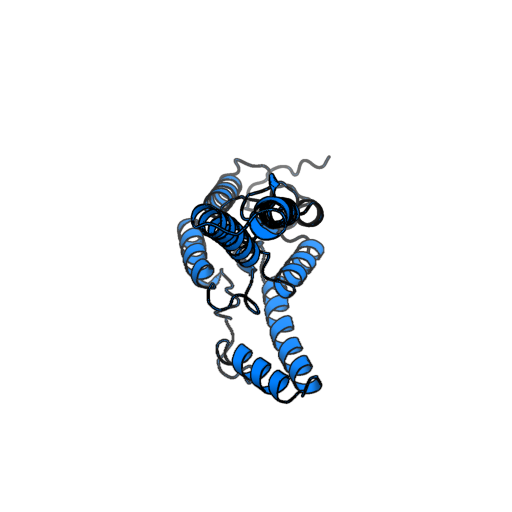95 N N . LYS A 1 209 ? -6.229 12.814 12.625 1.00 89.12 209 LYS A N 1
ATOM 1696 C CA . LYS A 1 209 ? -6.211 13.735 13.764 1.00 89.12 209 LYS A CA 1
ATOM 1697 C C . LYS A 1 209 ? -7.339 14.764 13.693 1.00 89.12 209 LYS A C 1
ATOM 1699 O O . LYS A 1 209 ? -8.032 15.010 14.673 1.00 89.12 209 LYS A O 1
ATOM 1704 N N . SER A 1 210 ? -7.582 15.335 12.518 1.00 88.00 210 SER A N 1
ATOM 1705 C CA . SER A 1 210 ? -8.677 16.293 12.326 1.00 88.00 210 SER A CA 1
ATOM 1706 C C . SER A 1 210 ? -10.056 15.659 12.549 1.00 88.00 210 SER A C 1
ATOM 1708 O O . SER A 1 210 ? -10.958 16.321 13.068 1.00 88.00 210 SER A O 1
ATOM 1710 N N . ILE A 1 211 ? -10.220 14.382 12.181 1.00 83.69 211 ILE A N 1
ATOM 1711 C CA . ILE A 1 211 ? -11.430 13.596 12.459 1.00 83.69 211 ILE A CA 1
ATOM 1712 C C . ILE A 1 211 ? -11.571 13.348 13.965 1.00 83.69 211 ILE A C 1
ATOM 1714 O O . ILE A 1 211 ? -12.638 13.607 14.519 1.00 83.69 211 ILE A O 1
ATOM 1718 N N . SER A 1 212 ? -10.511 12.900 14.647 1.00 81.00 212 SER A N 1
ATOM 1719 C CA . SER A 1 212 ? -10.566 12.611 16.089 1.00 81.00 212 SER A CA 1
ATOM 1720 C C . SER A 1 212 ? -10.820 13.863 16.940 1.00 81.00 212 SER A C 1
ATOM 1722 O O . SER A 1 212 ? -11.495 13.795 17.967 1.00 81.00 212 SER A O 1
ATOM 1724 N N . GLU A 1 213 ? -10.355 15.026 16.483 1.00 84.50 213 GLU A N 1
ATOM 1725 C CA . GLU A 1 213 ? -10.617 16.331 17.099 1.00 84.50 213 GLU A CA 1
ATOM 1726 C C . GLU A 1 213 ? -12.006 16.904 16.749 1.00 84.50 213 GLU A C 1
ATOM 1728 O O . GLU A 1 213 ? -12.401 17.938 17.291 1.00 84.50 213 GLU A O 1
ATOM 1733 N N . GLY A 1 214 ? -12.759 16.258 15.850 1.00 81.38 214 GLY A N 1
ATOM 1734 C CA . GLY A 1 214 ? -14.085 16.700 15.408 1.00 81.38 214 GLY A CA 1
ATOM 1735 C C . GLY A 1 214 ? -14.074 17.953 14.524 1.00 81.38 214 GLY A C 1
ATOM 1736 O O . GLY A 1 214 ? -15.119 18.574 14.340 1.00 81.38 214 GLY A O 1
ATOM 1737 N N . LYS A 1 215 ? -12.913 18.336 13.975 1.00 83.50 215 LYS A N 1
ATOM 1738 C CA . LYS A 1 215 ? -12.754 19.489 13.063 1.00 83.50 215 LYS A CA 1
ATOM 1739 C C . LYS A 1 215 ? -13.318 19.223 11.670 1.00 83.50 215 LYS A C 1
ATOM 1741 O O . LYS A 1 215 ? -13.553 20.149 10.900 1.00 83.50 215 LYS A O 1
ATOM 1746 N N . VAL A 1 216 ? -13.499 17.952 11.339 1.00 77.38 216 VAL A N 1
ATOM 1747 C CA . VAL A 1 216 ? -14.005 17.473 10.061 1.00 77.38 216 VAL A CA 1
ATOM 1748 C C . VAL A 1 216 ? -15.266 16.665 10.326 1.00 77.38 216 VAL A C 1
ATOM 1750 O O . VAL A 1 216 ? -15.240 15.735 11.129 1.00 77.38 216 VAL A O 1
ATOM 1753 N N . ALA A 1 217 ? -16.349 16.991 9.621 1.00 66.31 217 ALA A N 1
ATOM 1754 C CA . ALA A 1 217 ? -17.563 16.186 9.646 1.00 66.31 217 ALA A CA 1
ATOM 1755 C C . ALA A 1 217 ? -17.304 14.806 9.024 1.00 66.31 217 ALA A C 1
ATOM 1757 O O . ALA A 1 217 ? -16.720 14.696 7.939 1.00 66.31 217 ALA A O 1
ATOM 1758 N N . LEU A 1 218 ? -17.749 13.754 9.710 1.00 65.25 218 LEU A N 1
ATOM 1759 C CA . LEU A 1 218 ? -17.724 12.400 9.174 1.00 65.25 218 LEU A CA 1
ATOM 1760 C C . LEU A 1 218 ? -18.720 12.301 8.019 1.00 65.25 218 LEU A C 1
ATOM 1762 O O . LEU A 1 218 ? -19.906 12.585 8.176 1.00 65.25 218 LEU A O 1
ATOM 1766 N N . ASN A 1 219 ? -18.243 11.877 6.851 1.00 65.31 219 ASN A N 1
ATOM 1767 C CA . ASN A 1 219 ? -19.146 11.519 5.769 1.00 65.31 219 ASN A CA 1
ATOM 1768 C C . ASN A 1 219 ? -19.761 10.156 6.092 1.00 65.31 219 ASN A C 1
ATOM 1770 O O . ASN A 1 219 ? -19.092 9.133 5.983 1.00 65.31 219 ASN A O 1
ATOM 1774 N N . VAL A 1 220 ? -21.037 10.139 6.464 1.00 54.91 220 VAL A N 1
ATOM 1775 C CA . VAL A 1 220 ? -21.766 8.925 6.867 1.00 54.91 220 VAL A CA 1
ATOM 1776 C C . VAL A 1 220 ? -21.749 7.842 5.779 1.00 54.91 220 VAL A C 1
ATOM 1778 O O . VAL A 1 220 ? -21.794 6.658 6.096 1.00 54.91 220 VAL A O 1
ATOM 1781 N N . LYS A 1 221 ? -21.626 8.228 4.498 1.00 57.09 221 LYS A N 1
ATOM 1782 C CA . LYS A 1 221 ? -21.500 7.279 3.377 1.00 57.09 221 LYS A CA 1
ATOM 1783 C C . LYS A 1 221 ? -20.147 6.562 3.337 1.00 57.09 221 LYS A C 1
ATOM 1785 O O . LYS A 1 221 ? -20.096 5.426 2.878 1.00 57.09 221 LYS A O 1
ATOM 1790 N N . ASP A 1 222 ? -19.091 7.207 3.834 1.00 55.66 222 ASP A N 1
ATOM 1791 C CA . ASP A 1 222 ? -17.727 6.661 3.870 1.00 55.66 222 ASP A CA 1
ATOM 1792 C C . ASP A 1 222 ? -17.394 6.034 5.245 1.00 55.66 222 ASP A C 1
ATOM 1794 O O . ASP A 1 222 ? -16.444 5.265 5.358 1.00 55.66 222 ASP A O 1
ATOM 1798 N N . TRP A 1 223 ? -18.156 6.373 6.296 1.00 59.25 223 TRP A N 1
ATOM 1799 C CA . TRP A 1 223 ? -17.841 6.091 7.704 1.00 59.25 223 TRP A CA 1
ATOM 1800 C C . TRP A 1 223 ? -19.055 5.579 8.490 1.00 59.25 223 TRP A C 1
ATOM 1802 O O . TRP A 1 223 ? -19.364 6.107 9.559 1.00 59.25 223 TRP A O 1
ATOM 1812 N N . MET A 1 224 ? -19.748 4.543 8.002 1.00 49.50 224 MET A N 1
ATOM 1813 C CA . MET A 1 224 ? -20.973 4.029 8.649 1.00 49.50 224 MET A CA 1
ATOM 1814 C C . MET A 1 224 ? -20.795 3.566 10.113 1.00 49.50 224 MET A C 1
ATOM 1816 O O . MET A 1 224 ? -21.791 3.327 10.790 1.00 49.50 224 MET A O 1
ATOM 1820 N N . LEU A 1 225 ? -19.561 3.439 10.622 1.00 49.16 225 LEU A N 1
ATOM 1821 C CA . LEU A 1 225 ? -19.266 2.838 11.931 1.00 49.16 225 LEU A CA 1
ATOM 1822 C C . LEU A 1 225 ? -18.414 3.694 12.886 1.00 49.16 225 LEU A C 1
ATOM 1824 O O . LEU A 1 225 ? -18.075 3.232 13.974 1.00 49.16 225 LEU A O 1
ATOM 1828 N N . PHE A 1 226 ? -18.094 4.945 12.548 1.00 45.81 226 PHE A N 1
ATOM 1829 C CA . PHE A 1 226 ? -17.313 5.810 13.442 1.00 45.81 226 PHE A CA 1
ATOM 1830 C C . PHE A 1 226 ? -18.214 6.678 14.334 1.00 45.81 226 PHE A C 1
ATOM 1832 O O . PHE A 1 226 ? -18.410 7.861 14.080 1.00 45.81 226 PHE A O 1
ATOM 1839 N N . ASP A 1 227 ? -18.752 6.103 15.411 1.00 43.47 227 ASP A N 1
ATOM 1840 C CA . ASP A 1 227 ? -19.337 6.889 16.507 1.00 43.47 227 ASP A CA 1
ATOM 1841 C C . ASP A 1 227 ? -18.331 7.004 17.661 1.00 43.47 227 ASP A C 1
ATOM 1843 O O . ASP A 1 227 ? -18.154 6.089 18.470 1.00 43.47 227 ASP A O 1
ATOM 1847 N N . PHE A 1 228 ? -17.648 8.149 17.733 1.00 45.72 228 PHE A N 1
ATOM 1848 C CA . PHE A 1 228 ? -16.806 8.528 18.868 1.00 45.72 228 PHE A CA 1
ATOM 1849 C C . PHE A 1 228 ? -17.610 9.265 19.947 1.00 45.72 228 PHE A C 1
ATOM 1851 O O . PHE A 1 228 ? -17.231 10.356 20.362 1.00 45.72 228 PHE A O 1
ATOM 1858 N N . GLY A 1 229 ? -18.724 8.709 20.426 1.00 44.28 229 GLY A N 1
ATOM 1859 C CA . GLY A 1 229 ? -19.336 9.109 21.701 1.00 44.28 229 GLY A CA 1
ATOM 1860 C C . GLY A 1 229 ? -19.621 10.610 21.867 1.00 44.28 229 GLY A C 1
ATOM 1861 O O . GLY A 1 229 ? -19.641 11.118 22.990 1.00 44.28 229 GLY A O 1
ATOM 1862 N N . ARG A 1 230 ? -19.838 11.340 20.773 1.00 39.97 230 ARG A N 1
ATOM 1863 C CA . ARG A 1 230 ? -20.342 12.713 20.782 1.00 39.97 230 ARG A CA 1
ATOM 1864 C C . ARG A 1 230 ? -21.428 12.773 19.735 1.00 39.97 230 ARG A C 1
ATOM 1866 O O . ARG A 1 230 ? -21.155 12.523 18.569 1.00 39.97 230 ARG A O 1
ATOM 1873 N N . GLY A 1 231 ? -22.633 13.135 20.167 1.00 40.62 231 GLY A N 1
ATOM 1874 C CA . GLY A 1 231 ? -23.776 13.389 19.299 1.00 40.62 231 GLY A CA 1
ATOM 1875 C C . GLY A 1 231 ? -23.514 14.544 18.334 1.00 40.62 231 GLY A C 1
ATOM 1876 O O . GLY A 1 231 ? -24.056 15.633 18.504 1.00 40.62 231 GLY A O 1
ATOM 1877 N N . GLN A 1 232 ? -22.687 14.318 17.315 1.00 45.41 232 GLN A N 1
ATOM 1878 C CA . GLN A 1 232 ? -22.804 15.063 16.080 1.00 45.41 232 GLN A CA 1
ATOM 1879 C C . GLN A 1 232 ? -24.102 14.604 15.427 1.00 45.41 232 GLN A C 1
ATOM 1881 O O . GLN A 1 232 ? -24.328 13.413 15.211 1.00 45.41 232 GLN A O 1
ATOM 1886 N N . LYS A 1 233 ? -24.987 15.565 15.158 1.00 41.84 233 LYS A N 1
ATOM 1887 C CA . LYS A 1 233 ? -26.131 15.327 14.287 1.00 41.84 233 LYS A CA 1
ATOM 1888 C C . LYS A 1 233 ? -25.580 14.851 12.949 1.00 41.84 233 LYS A C 1
ATOM 1890 O O . LYS A 1 233 ? -24.825 15.573 12.305 1.00 41.84 233 LYS A O 1
ATOM 1895 N N . LEU A 1 234 ? -25.964 13.641 12.563 1.00 44.22 234 LEU A N 1
ATOM 1896 C CA . LEU A 1 234 ? -25.830 13.166 11.197 1.00 44.22 234 LEU A CA 1
ATOM 1897 C C . LEU A 1 234 ? -26.670 14.107 10.330 1.00 44.22 234 LEU A C 1
ATOM 1899 O O . LEU A 1 234 ? -27.898 14.021 10.332 1.00 44.22 234 LEU A O 1
ATOM 1903 N N . GLU A 1 235 ? -26.030 15.049 9.644 1.00 36.56 235 GLU A N 1
ATOM 1904 C CA . GLU A 1 235 ? -26.694 15.769 8.565 1.00 36.56 235 GLU A CA 1
ATOM 1905 C C . GLU A 1 235 ? -26.752 14.821 7.372 1.00 36.56 235 GLU A C 1
ATOM 1907 O O . GLU A 1 235 ? -25.766 14.591 6.670 1.00 36.56 235 GLU A O 1
ATOM 1912 N N . MET A 1 236 ? -27.915 14.194 7.204 1.00 30.62 236 MET A N 1
ATOM 1913 C CA . MET A 1 236 ? -28.246 13.544 5.946 1.00 30.62 236 MET A CA 1
ATOM 1914 C C . MET A 1 236 ? -28.670 14.622 4.939 1.00 30.62 236 MET A C 1
ATOM 1916 O O . MET A 1 236 ? -29.404 15.532 5.336 1.00 30.62 236 MET A O 1
ATOM 1920 N N . PRO A 1 237 ? -28.225 14.542 3.673 1.00 42.19 237 PRO A N 1
ATOM 1921 C CA . PRO A 1 237 ? -28.794 15.346 2.598 1.00 42.19 237 PRO A CA 1
ATOM 1922 C C . PRO A 1 237 ? -30.261 14.987 2.331 1.00 42.19 237 PRO A C 1
ATOM 1924 O O . PRO A 1 237 ? -30.632 13.804 2.533 1.00 42.19 237 PRO A O 1
#

pLDDT: mean 81.17, std 15.38, range [30.62, 97.56]

Radius of gyration: 22.6 Å; chains: 1; bounding box: 59×47×71 Å